Protein AF-W7TIL7-F1 (afdb_monomer_lite)

Organism: NCBI:txid72520

Structure (mmCIF, N/CA/C/O backbone):
data_AF-W7TIL7-F1
#
_entry.id   AF-W7TIL7-F1
#
loop_
_atom_site.group_PDB
_atom_site.id
_atom_site.type_symbol
_atom_site.label_atom_id
_atom_site.label_alt_id
_atom_site.label_comp_id
_atom_site.label_asym_id
_atom_site.label_ent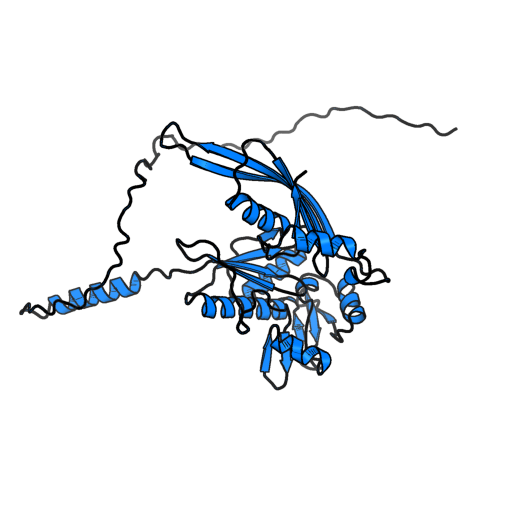ity_id
_atom_site.label_seq_id
_atom_site.pdbx_PDB_ins_code
_atom_site.Cartn_x
_atom_site.Cartn_y
_atom_site.Cartn_z
_atom_site.occupancy
_atom_site.B_iso_or_equiv
_atom_site.auth_seq_id
_atom_site.auth_comp_id
_atom_site.auth_asym_id
_atom_site.auth_atom_id
_atom_site.pdbx_PDB_model_num
ATOM 1 N N . MET A 1 1 ? 31.546 40.088 26.708 1.00 39.81 1 MET A N 1
ATOM 2 C CA . MET A 1 1 ? 30.254 40.789 26.848 1.00 39.81 1 MET A CA 1
ATOM 3 C C . MET A 1 1 ? 29.341 40.308 25.737 1.00 39.81 1 MET A C 1
ATOM 5 O O . MET A 1 1 ? 29.516 40.710 24.599 1.00 39.81 1 MET A O 1
ATOM 9 N N . LEU A 1 2 ? 28.441 39.388 26.061 1.00 29.23 2 LEU A N 1
ATOM 10 C CA . LEU A 1 2 ? 27.337 38.951 25.209 1.00 29.23 2 LEU A CA 1
ATOM 11 C C . LEU A 1 2 ? 26.091 39.029 26.093 1.00 29.23 2 LEU A C 1
ATOM 13 O O . LEU A 1 2 ? 26.150 38.488 27.200 1.00 29.23 2 LEU A O 1
ATOM 17 N N . PRO A 1 3 ? 25.009 39.704 25.685 1.00 33.72 3 PRO A N 1
ATOM 18 C CA . PRO A 1 3 ? 23.777 39.664 26.445 1.00 33.72 3 PRO A CA 1
ATOM 19 C C . PRO A 1 3 ? 22.859 38.555 25.916 1.00 33.72 3 PRO A C 1
ATOM 21 O O . PRO A 1 3 ? 22.671 38.382 24.715 1.00 33.72 3 PRO A O 1
ATOM 24 N N . SER A 1 4 ? 22.247 37.842 26.850 1.00 30.34 4 SER A N 1
ATOM 25 C CA . SER A 1 4 ? 20.940 37.189 26.716 1.00 30.34 4 SER A CA 1
ATOM 26 C C . SER A 1 4 ? 20.007 37.833 27.752 1.00 30.34 4 SER A C 1
ATOM 28 O O . SER A 1 4 ? 20.532 38.398 28.715 1.00 30.34 4 SER A O 1
ATOM 30 N N . PRO A 1 5 ? 18.690 37.578 27.770 1.00 38.59 5 PRO A N 1
ATOM 31 C CA . PRO A 1 5 ? 17.694 37.419 26.704 1.00 38.59 5 PRO A CA 1
ATOM 32 C C . PRO A 1 5 ? 16.525 38.422 26.906 1.00 38.59 5 PRO A C 1
ATOM 34 O O . PRO A 1 5 ? 16.299 38.863 28.030 1.00 38.59 5 PRO A O 1
ATOM 37 N N . GLN A 1 6 ? 15.727 38.744 25.878 1.00 28.38 6 GLN A N 1
ATOM 38 C CA . GLN A 1 6 ? 14.405 39.368 26.083 1.00 28.38 6 GLN A CA 1
ATOM 39 C C . GLN A 1 6 ? 13.370 38.887 25.052 1.00 28.38 6 GLN A C 1
ATOM 41 O O . GLN A 1 6 ? 13.479 39.168 23.865 1.00 28.38 6 GLN A O 1
ATOM 46 N N . GLU A 1 7 ? 12.351 38.196 25.555 1.00 29.11 7 GLU A N 1
ATOM 47 C CA . GLU A 1 7 ? 10.940 38.317 25.155 1.00 29.11 7 GLU A CA 1
ATOM 48 C C . GLU A 1 7 ? 10.182 38.866 26.392 1.00 29.11 7 GLU A C 1
ATOM 50 O O . GLU A 1 7 ? 10.765 38.795 27.484 1.00 29.11 7 GLU A O 1
ATOM 55 N N . PRO A 1 8 ? 8.922 39.363 26.324 1.00 37.72 8 PRO A N 1
ATOM 56 C CA . PRO A 1 8 ? 7.948 39.319 25.218 1.00 37.72 8 PRO A CA 1
ATOM 57 C C . PRO A 1 8 ? 7.240 40.671 24.940 1.00 37.72 8 PRO A C 1
ATOM 59 O O . PRO A 1 8 ? 7.268 41.580 25.766 1.00 37.72 8 PRO A O 1
ATOM 62 N N . LEU A 1 9 ? 6.488 40.784 23.837 1.00 27.62 9 LEU A N 1
ATOM 63 C CA . LEU A 1 9 ? 5.306 41.661 23.813 1.00 27.62 9 LEU A CA 1
ATOM 64 C C . LEU A 1 9 ? 4.257 41.186 22.798 1.00 27.62 9 LEU A C 1
ATOM 66 O O . LEU A 1 9 ? 4.541 40.970 21.623 1.00 27.62 9 LEU A O 1
ATOM 70 N N . ALA A 1 10 ? 3.045 41.005 23.318 1.00 25.89 10 ALA A N 1
ATOM 71 C CA . ALA A 1 10 ? 1.827 40.649 22.614 1.00 25.89 10 ALA A CA 1
ATOM 72 C C . ALA A 1 10 ? 1.149 41.871 21.956 1.00 25.89 10 ALA A C 1
ATOM 74 O O . ALA A 1 10 ? 1.517 43.014 22.212 1.00 25.89 10 ALA A O 1
ATOM 75 N N . ASP A 1 11 ? 0.093 41.559 21.199 1.00 25.56 11 ASP A N 1
ATOM 76 C CA . ASP A 1 11 ? -0.972 42.406 20.640 1.00 25.56 11 ASP A CA 1
ATOM 77 C C . ASP A 1 11 ? -0.807 42.972 19.219 1.00 25.56 11 ASP A C 1
ATOM 79 O O . ASP A 1 11 ? -0.296 44.062 18.980 1.00 25.56 11 ASP A O 1
ATOM 83 N N . SER A 1 12 ? -1.472 42.299 18.272 1.00 26.58 12 SER A N 1
ATOM 84 C CA . SER A 1 12 ? -2.337 42.990 17.309 1.00 26.58 12 SER A CA 1
ATOM 85 C C . SER A 1 12 ? -3.609 42.167 17.041 1.00 26.58 12 SER A C 1
ATOM 87 O O . SER A 1 12 ? -3.575 40.965 16.787 1.00 26.58 12 SER A O 1
ATOM 89 N N . LYS A 1 13 ? -4.759 42.832 17.198 1.00 25.84 13 LYS A N 1
ATOM 90 C CA . LYS A 1 13 ? -6.121 42.295 17.095 1.00 25.84 13 LYS A CA 1
ATOM 91 C C . LYS A 1 13 ? -6.601 42.188 15.641 1.00 25.84 13 LYS A C 1
ATOM 93 O O . LYS A 1 13 ? -6.367 43.089 14.849 1.00 25.84 13 LYS A O 1
ATOM 98 N N . LEU A 1 14 ? -7.389 41.133 15.402 1.00 24.20 14 LEU A N 1
ATOM 99 C CA . LEU A 1 14 ? -8.595 41.014 14.562 1.00 24.20 14 LEU A CA 1
ATOM 100 C C . LEU A 1 14 ? -8.701 41.793 13.233 1.00 24.20 14 LEU A C 1
ATOM 102 O O . LEU A 1 14 ? -8.926 43.000 13.221 1.00 24.20 14 LEU A O 1
ATOM 106 N N . ALA A 1 15 ? -8.880 41.032 12.149 1.00 25.83 15 ALA A N 1
ATOM 107 C CA . ALA A 1 15 ? -9.833 41.368 11.090 1.00 25.83 15 ALA A CA 1
ATOM 108 C C . ALA A 1 15 ? -10.670 40.124 10.737 1.00 25.83 15 ALA A C 1
ATOM 110 O O . ALA A 1 15 ? -10.182 39.144 10.180 1.00 25.83 15 ALA A O 1
ATOM 111 N N . LEU A 1 16 ? -11.940 40.173 11.137 1.00 23.97 16 LEU A N 1
ATOM 112 C CA . LEU A 1 16 ? -12.986 39.177 10.925 1.00 23.97 16 LEU A CA 1
ATOM 113 C C . LEU A 1 16 ? -13.777 39.591 9.672 1.00 23.97 16 LEU A C 1
ATOM 115 O O . LEU A 1 16 ? -14.430 40.633 9.696 1.00 23.97 16 LEU A O 1
ATOM 119 N N . VAL A 1 17 ? -13.755 38.800 8.596 1.00 26.50 17 VAL A N 1
ATOM 120 C CA . VAL A 1 17 ? -14.639 39.017 7.435 1.00 26.50 17 VAL A CA 1
ATOM 121 C C . VAL A 1 17 ? -15.821 38.054 7.527 1.00 26.50 17 VAL A C 1
ATOM 123 O O . VAL A 1 17 ? -15.676 36.839 7.416 1.00 26.50 17 VAL A O 1
ATOM 126 N N . ARG A 1 18 ? -17.002 38.630 7.775 1.00 22.94 18 ARG A N 1
ATOM 127 C CA . ARG A 1 18 ? -18.316 37.979 7.733 1.00 22.94 18 ARG A CA 1
ATOM 128 C C . ARG A 1 18 ? -18.794 37.852 6.285 1.00 22.94 18 ARG A C 1
ATOM 130 O O . ARG A 1 18 ? -18.778 38.838 5.557 1.00 22.94 18 ARG A O 1
ATOM 137 N N . SER A 1 19 ? -19.368 36.704 5.933 1.00 26.95 19 SER A N 1
ATOM 138 C CA . SER A 1 19 ? -20.444 36.627 4.936 1.00 26.95 19 SER A CA 1
ATOM 139 C C . SER A 1 19 ? -21.573 35.736 5.483 1.00 26.95 19 SER A C 1
ATOM 141 O O . SER A 1 19 ? -21.352 34.582 5.836 1.00 26.95 19 SER A O 1
ATOM 143 N N . GLY A 1 20 ? -22.764 36.323 5.663 1.00 23.39 20 GLY A N 1
ATOM 144 C CA . GLY A 1 20 ? -24.052 35.608 5.764 1.00 23.39 20 GLY A CA 1
ATOM 145 C C . GLY A 1 20 ? -24.618 35.424 4.348 1.00 23.39 20 GLY A C 1
ATOM 146 O O . GLY A 1 20 ? -24.141 36.086 3.431 1.00 23.39 20 GLY A O 1
ATOM 147 N N . SER A 1 21 ? -25.593 34.573 4.028 1.00 25.91 21 SER A N 1
ATOM 148 C CA . SER A 1 21 ? -26.746 33.961 4.726 1.00 25.91 21 SER A CA 1
ATOM 149 C C . SER A 1 21 ? -27.305 32.849 3.774 1.00 25.91 21 SER A C 1
ATOM 151 O O . SER A 1 21 ? -26.709 32.685 2.708 1.00 25.91 21 SER A O 1
ATOM 153 N N . PRO A 1 22 ? -28.449 32.145 3.994 1.00 31.16 22 PRO A N 1
ATOM 154 C CA . PRO A 1 22 ? -29.371 32.140 5.130 1.00 31.16 22 PRO A CA 1
ATOM 155 C C . PRO A 1 22 ? -29.694 30.748 5.723 1.00 31.16 22 PRO A C 1
ATOM 157 O O . PRO A 1 22 ? -29.444 29.686 5.160 1.00 31.16 22 PRO A O 1
ATOM 160 N N . LEU A 1 23 ? -30.304 30.826 6.904 1.00 30.27 23 LEU A N 1
ATOM 161 C CA . LEU A 1 23 ? -30.832 29.762 7.751 1.00 30.27 23 LEU A CA 1
ATOM 162 C C . LEU A 1 23 ? -32.098 29.123 7.148 1.00 30.27 23 LEU A C 1
ATOM 164 O O . LEU A 1 23 ? -33.012 29.831 6.730 1.00 30.27 23 LEU A O 1
ATOM 168 N N . ILE A 1 24 ? -32.172 27.790 7.174 1.00 32.75 24 ILE A N 1
ATOM 169 C CA . ILE A 1 24 ? -33.379 26.998 6.878 1.00 32.75 24 ILE A CA 1
ATOM 170 C C . ILE A 1 24 ? -34.161 26.792 8.197 1.00 32.75 24 ILE A C 1
ATOM 172 O O . ILE A 1 24 ? -33.534 26.523 9.225 1.00 32.75 24 ILE A O 1
ATOM 176 N N . PRO A 1 25 ? -35.503 26.928 8.215 1.00 28.55 25 PRO A N 1
ATOM 177 C CA . PRO A 1 25 ? -36.313 26.838 9.433 1.00 28.55 25 PRO A CA 1
ATOM 178 C C . PRO A 1 25 ? -36.398 25.409 10.019 1.00 28.55 25 PRO A C 1
ATOM 180 O O . PRO A 1 25 ? -36.325 24.425 9.282 1.00 28.55 25 PRO A O 1
ATOM 183 N N . PRO A 1 26 ? -36.623 25.268 11.341 1.00 32.09 26 PRO A N 1
ATOM 184 C CA . PRO A 1 26 ? -36.560 23.993 12.066 1.00 32.09 26 PRO A CA 1
ATOM 185 C C . PRO A 1 26 ? -37.831 23.121 11.961 1.00 32.09 26 PRO A C 1
ATOM 187 O O . PRO A 1 26 ? -38.160 22.399 12.899 1.00 32.09 26 PRO A O 1
ATOM 190 N N . SER A 1 27 ? -38.548 23.144 10.834 1.00 30.30 27 SER A N 1
ATOM 191 C CA . SER A 1 27 ? -39.775 22.349 10.624 1.00 30.30 27 SER A CA 1
ATOM 192 C C . SER A 1 27 ? -39.618 21.161 9.663 1.00 30.30 27 SER A C 1
ATOM 194 O O . SER A 1 27 ? -40.613 20.551 9.282 1.00 30.30 27 SER A O 1
ATOM 196 N N . LEU A 1 28 ? -38.385 20.774 9.315 1.00 28.70 28 LEU A N 1
ATOM 197 C CA . LEU A 1 28 ? -38.100 19.602 8.476 1.00 28.70 28 LEU A CA 1
ATOM 198 C C . LEU A 1 28 ? -37.187 18.583 9.184 1.00 28.70 28 LEU A C 1
ATOM 200 O O . LEU A 1 28 ? -36.185 18.124 8.645 1.00 28.70 28 LEU A O 1
ATOM 204 N N . TRP A 1 29 ? -37.529 18.229 10.423 1.00 29.61 29 TRP A N 1
ATOM 205 C CA . TRP A 1 29 ? -36.978 17.042 11.077 1.00 29.61 29 TRP A CA 1
ATOM 206 C C . TRP A 1 29 ? -37.845 15.839 10.703 1.00 29.61 29 TRP A C 1
ATOM 208 O O . TRP A 1 29 ? -38.920 15.641 11.265 1.00 29.61 29 TRP A O 1
ATOM 218 N N . LEU A 1 30 ? -37.390 15.042 9.733 1.00 26.17 30 LEU A N 1
ATOM 219 C CA . LEU A 1 30 ? -37.916 13.694 9.535 1.00 26.17 30 LEU A CA 1
ATOM 220 C C . LEU A 1 30 ? -37.540 12.864 10.768 1.00 26.17 30 LEU A C 1
ATOM 222 O O . LEU A 1 30 ? -36.368 12.610 11.042 1.00 26.17 30 LEU A O 1
ATOM 226 N N . ASP A 1 31 ? -38.572 12.518 11.532 1.00 26.86 31 ASP A N 1
ATOM 227 C CA . ASP A 1 31 ? -38.547 11.739 12.762 1.00 26.86 31 ASP A CA 1
ATOM 228 C C . ASP A 1 31 ? -37.890 10.370 12.528 1.00 26.86 31 ASP A C 1
ATOM 230 O O . ASP A 1 31 ? -38.510 9.423 12.049 1.00 26.86 31 ASP A O 1
ATOM 234 N N . THR A 1 32 ? -36.611 10.245 12.880 1.00 29.36 32 THR A N 1
ATOM 235 C CA . THR A 1 32 ? -35.898 8.964 12.955 1.00 29.36 32 THR A CA 1
ATOM 236 C C . THR A 1 32 ? -36.089 8.315 14.327 1.00 29.36 32 THR A C 1
ATOM 238 O O . THR A 1 32 ? -35.155 7.796 14.935 1.00 29.36 32 THR A O 1
ATOM 241 N N . ARG A 1 33 ? -37.326 8.284 14.838 1.00 26.73 33 ARG A N 1
ATOM 242 C CA . ARG A 1 33 ? -37.707 7.393 15.942 1.00 26.73 33 ARG A CA 1
ATOM 243 C C . ARG A 1 33 ? -38.415 6.160 15.410 1.00 26.73 33 ARG A C 1
ATOM 245 O O . ARG A 1 33 ? -39.636 6.107 15.364 1.00 26.73 33 ARG A O 1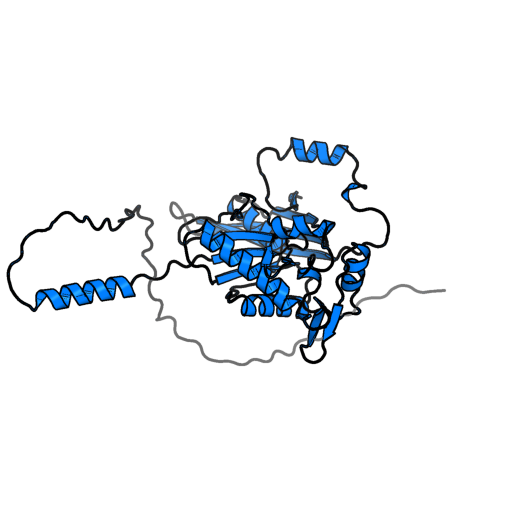
ATOM 252 N N . ARG A 1 34 ? -37.614 5.147 15.066 1.00 27.97 34 ARG A N 1
ATOM 253 C CA . ARG A 1 34 ? -37.877 3.704 15.269 1.00 27.97 34 ARG A CA 1
ATOM 254 C C . ARG A 1 34 ? -36.729 2.891 14.663 1.00 27.97 34 ARG A C 1
ATOM 256 O O . ARG A 1 34 ? -36.881 2.224 13.652 1.00 27.97 34 ARG A O 1
ATOM 263 N N . PHE A 1 35 ? -35.580 2.904 15.327 1.00 27.05 35 PHE A N 1
ATOM 264 C CA . PHE A 1 35 ? -34.695 1.739 15.306 1.00 27.05 35 PHE A CA 1
ATOM 265 C C . PHE A 1 35 ? -34.711 1.143 16.707 1.00 27.05 35 PHE A C 1
ATOM 267 O O . PHE A 1 35 ? -33.805 1.334 17.515 1.00 27.05 35 PHE A O 1
ATOM 274 N N . ASN A 1 36 ? -35.836 0.489 17.003 1.00 25.44 36 ASN A N 1
ATOM 275 C CA . ASN A 1 36 ? -35.902 -0.460 18.093 1.00 25.44 36 ASN A CA 1
ATOM 276 C C . ASN A 1 36 ? -35.061 -1.665 17.668 1.00 25.44 36 ASN A C 1
ATOM 278 O O . ASN A 1 36 ? -35.308 -2.262 16.619 1.00 25.44 36 ASN A O 1
ATOM 282 N N . THR A 1 37 ? -34.046 -1.973 18.463 1.00 35.91 37 THR A N 1
ATOM 283 C CA . THR A 1 37 ? -33.321 -3.235 18.425 1.00 35.91 37 THR A CA 1
ATOM 284 C C . THR A 1 37 ? -34.279 -4.327 18.870 1.00 35.91 37 THR A C 1
ATOM 286 O O . THR A 1 37 ? -34.320 -4.674 20.047 1.00 35.91 37 THR A O 1
ATOM 289 N N . ASP A 1 38 ? -35.071 -4.838 17.936 1.00 26.38 38 ASP A N 1
ATOM 290 C CA . ASP A 1 38 ? -35.744 -6.106 18.139 1.00 26.38 38 ASP A CA 1
ATOM 291 C C . ASP A 1 38 ? -35.014 -7.183 17.346 1.00 26.38 38 ASP A C 1
ATOM 293 O O . ASP A 1 38 ? -34.612 -6.979 16.193 1.00 26.38 38 ASP A O 1
ATOM 297 N N . LYS A 1 39 ? -34.807 -8.316 18.014 1.00 38.03 39 LYS A N 1
ATOM 298 C CA . LYS A 1 39 ? -34.221 -9.535 17.465 1.00 38.03 39 LYS A CA 1
ATOM 299 C C . LYS A 1 39 ? -35.132 -10.016 16.338 1.00 38.03 39 LYS A C 1
ATOM 301 O O . LYS A 1 39 ? -36.017 -10.834 16.550 1.00 38.03 39 LYS A O 1
ATOM 306 N N . SER A 1 40 ? -34.934 -9.492 15.138 1.00 29.06 40 SER A N 1
ATOM 307 C CA . SER A 1 40 ? -35.694 -9.880 13.960 1.00 29.06 40 SER A CA 1
ATOM 308 C C . SER A 1 40 ? -34.819 -10.781 13.110 1.00 29.06 40 SER A C 1
ATOM 310 O O . SER A 1 40 ? -33.927 -10.349 12.389 1.00 29.06 40 SER A O 1
ATOM 312 N N . THR A 1 41 ? -35.054 -12.078 13.297 1.00 29.95 41 THR A N 1
ATOM 313 C CA . THR A 1 41 ? -35.254 -13.035 12.214 1.00 29.95 41 THR A CA 1
ATOM 314 C C . THR A 1 41 ? -34.576 -12.614 10.917 1.00 29.95 41 THR A C 1
ATOM 316 O O . THR A 1 41 ? -35.184 -11.937 10.083 1.00 29.95 41 THR A O 1
ATOM 319 N N . THR A 1 42 ? -33.329 -13.053 10.729 1.00 29.19 42 THR A N 1
ATOM 320 C CA . THR A 1 42 ? -32.732 -13.169 9.402 1.00 29.19 42 THR A CA 1
ATOM 321 C C . THR A 1 42 ? -33.661 -14.070 8.604 1.00 29.19 42 THR A C 1
ATOM 323 O O . THR A 1 42 ? -33.555 -15.296 8.624 1.00 29.19 42 THR A O 1
ATOM 326 N N . SER A 1 43 ? -34.636 -13.457 7.944 1.00 25.97 43 SER A N 1
ATOM 327 C CA . SER A 1 43 ? -35.439 -14.103 6.930 1.00 25.97 43 SER A CA 1
ATOM 328 C C . SER A 1 43 ? -34.501 -14.235 5.746 1.00 25.97 43 SER A C 1
ATOM 330 O O . SER A 1 43 ? -34.509 -13.432 4.820 1.00 25.97 43 SER A O 1
ATOM 332 N N . ILE A 1 44 ? -33.620 -15.236 5.833 1.00 30.38 44 ILE A N 1
ATOM 333 C CA . ILE A 1 44 ? -33.058 -15.876 4.660 1.00 30.38 44 ILE A CA 1
ATOM 334 C C . ILE A 1 44 ? -34.291 -16.169 3.824 1.00 30.38 44 ILE A C 1
ATOM 336 O O . ILE A 1 44 ? -35.138 -16.969 4.229 1.00 30.38 44 ILE A O 1
ATOM 340 N N . ILE A 1 45 ? -34.428 -15.476 2.698 1.00 29.50 45 ILE A N 1
ATOM 341 C CA . ILE A 1 45 ? -35.349 -15.888 1.656 1.00 29.50 45 ILE A CA 1
ATOM 342 C C . ILE A 1 45 ? -34.788 -17.227 1.173 1.00 29.50 45 ILE A C 1
ATOM 344 O O . ILE A 1 45 ? -34.052 -17.315 0.195 1.00 29.50 45 ILE A O 1
ATOM 348 N N . ARG A 1 46 ? -35.087 -18.302 1.912 1.00 27.59 46 ARG A N 1
ATOM 349 C CA . ARG A 1 46 ? -35.167 -19.632 1.344 1.00 27.59 46 ARG A CA 1
ATOM 350 C C . ARG A 1 46 ? -36.320 -19.500 0.373 1.00 27.59 46 ARG A C 1
ATOM 352 O O . ARG A 1 46 ? -37.481 -19.569 0.768 1.00 27.59 46 ARG A O 1
ATOM 359 N N . VAL A 1 47 ? -35.990 -19.263 -0.891 1.00 33.50 47 VAL A N 1
ATOM 360 C CA . VAL A 1 47 ? -36.885 -19.630 -1.977 1.00 33.50 47 VAL A CA 1
ATOM 361 C C . VAL A 1 47 ? -37.037 -21.137 -1.836 1.00 33.50 47 VAL A C 1
ATOM 363 O O . VAL A 1 47 ? -36.191 -21.916 -2.264 1.00 33.50 47 VAL A O 1
ATOM 366 N N . ASN A 1 48 ? -38.056 -21.549 -1.090 1.00 26.95 48 ASN A N 1
ATOM 367 C CA . ASN A 1 48 ? -38.424 -22.939 -0.993 1.00 26.95 48 ASN A CA 1
ATOM 368 C C . ASN A 1 48 ? -38.919 -23.304 -2.398 1.00 26.95 48 ASN A C 1
ATOM 370 O O . ASN A 1 48 ? -40.017 -22.905 -2.784 1.00 26.95 48 ASN A O 1
ATOM 374 N N . MET A 1 49 ? -38.097 -24.002 -3.191 1.00 33.69 49 MET A N 1
ATOM 375 C CA . MET A 1 49 ? -38.486 -24.622 -4.472 1.00 33.69 49 MET A CA 1
ATOM 376 C C . MET A 1 49 ? -39.438 -25.806 -4.221 1.00 33.69 49 MET A C 1
ATOM 378 O O . MET A 1 49 ? -39.252 -26.909 -4.721 1.00 33.69 49 MET A O 1
ATOM 382 N N . GLY A 1 50 ? -40.455 -25.587 -3.395 1.00 33.75 50 GLY A N 1
ATOM 383 C CA . GLY A 1 50 ? -41.354 -26.597 -2.868 1.00 33.75 50 GLY A CA 1
ATOM 384 C C . GLY A 1 50 ? -42.777 -26.069 -2.844 1.00 33.75 50 GLY A C 1
ATOM 385 O O . GLY A 1 50 ? -43.355 -25.930 -1.777 1.00 33.75 50 GLY A O 1
ATOM 386 N N . ALA A 1 51 ? -43.305 -25.728 -4.019 1.00 32.72 51 ALA A N 1
ATOM 387 C CA . ALA A 1 51 ? -44.735 -25.740 -4.329 1.00 32.72 51 ALA A CA 1
ATOM 388 C C . ALA A 1 51 ? -44.914 -25.498 -5.835 1.00 32.72 51 ALA A C 1
ATOM 390 O O . ALA A 1 51 ? -45.326 -24.430 -6.282 1.00 32.72 51 ALA A O 1
ATOM 391 N N . ALA A 1 52 ? -44.603 -26.516 -6.637 1.00 40.81 52 ALA A N 1
ATOM 392 C CA . ALA A 1 52 ? -45.240 -26.665 -7.936 1.00 40.81 52 ALA A CA 1
ATOM 393 C C . ALA A 1 52 ? -46.728 -26.965 -7.681 1.00 40.81 52 ALA A C 1
ATOM 395 O O . ALA A 1 52 ? -47.129 -28.119 -7.581 1.00 40.81 52 ALA A O 1
ATOM 396 N N . ALA A 1 53 ? -47.538 -25.925 -7.497 1.00 34.69 53 ALA A N 1
ATOM 397 C CA . ALA A 1 53 ? -48.984 -26.044 -7.365 1.00 34.69 53 ALA A CA 1
ATOM 398 C C . ALA A 1 53 ? -49.650 -25.226 -8.473 1.00 34.69 53 ALA A C 1
ATOM 400 O O . ALA A 1 53 ? -49.889 -24.030 -8.346 1.00 34.69 53 ALA A O 1
ATOM 401 N N . MET A 1 54 ? -49.862 -25.916 -9.597 1.00 45.69 54 MET A N 1
ATOM 402 C CA . MET A 1 54 ? -51.042 -25.836 -10.461 1.00 45.69 54 MET A CA 1
ATOM 403 C C . MET A 1 54 ? -51.922 -24.586 -10.271 1.00 45.69 54 MET A C 1
ATOM 405 O O . MET A 1 54 ? -52.851 -24.593 -9.469 1.00 45.69 54 MET A O 1
ATOM 409 N N . ILE A 1 55 ? -51.708 -23.555 -11.091 1.00 41.19 55 ILE A N 1
ATOM 410 C CA . ILE A 1 55 ? -52.767 -22.597 -11.430 1.00 41.19 55 ILE A CA 1
ATOM 411 C C . ILE A 1 55 ? -52.856 -22.549 -12.951 1.00 41.19 55 ILE A C 1
ATOM 413 O O . ILE A 1 55 ? -52.036 -21.941 -13.639 1.00 41.19 55 ILE A O 1
ATOM 417 N N . GLY A 1 56 ? -53.854 -23.259 -13.473 1.00 41.59 56 GLY A N 1
ATOM 418 C CA . GLY A 1 56 ? -54.277 -23.136 -14.856 1.00 41.59 56 GLY A CA 1
ATOM 419 C C . GLY A 1 56 ? -54.802 -21.728 -15.138 1.00 41.59 56 GLY A C 1
ATOM 420 O O . GLY A 1 56 ? -55.469 -21.121 -14.304 1.00 41.59 56 GLY A O 1
ATOM 421 N N . GLY A 1 57 ? -54.518 -21.231 -16.342 1.00 40.72 57 GLY A N 1
ATOM 422 C CA . GLY A 1 57 ? -55.213 -20.083 -16.921 1.00 40.72 57 GLY A CA 1
ATOM 423 C C . GLY A 1 57 ? -54.325 -18.894 -17.290 1.00 40.72 57 GLY A C 1
ATOM 424 O O . GLY A 1 57 ? -54.009 -18.046 -16.464 1.00 40.72 57 GLY A O 1
ATOM 425 N N . GLY A 1 58 ? -54.042 -18.770 -18.590 1.00 43.56 58 GLY A N 1
ATOM 426 C CA . GLY A 1 58 ? -53.868 -17.477 -19.257 1.00 43.56 58 GLY A CA 1
ATOM 427 C C . GLY A 1 58 ? -52.435 -16.953 -19.406 1.00 43.56 58 GLY A C 1
ATOM 428 O O . GLY A 1 58 ? -51.742 -16.658 -18.437 1.00 43.56 58 GLY A O 1
ATOM 429 N N . ARG A 1 59 ? -52.050 -16.669 -20.662 1.00 55.97 59 ARG A N 1
ATOM 430 C CA . ARG A 1 59 ? -50.825 -15.959 -21.109 1.00 55.97 59 ARG A CA 1
ATOM 431 C C . ARG A 1 59 ? -50.495 -14.647 -20.357 1.00 55.97 59 ARG A C 1
ATOM 433 O O . ARG A 1 59 ? -49.415 -14.098 -20.553 1.00 55.97 59 ARG A O 1
ATOM 440 N N . ARG A 1 60 ? -51.398 -14.128 -19.514 1.00 53.41 60 ARG A N 1
ATOM 441 C CA . ARG A 1 60 ? -51.205 -12.919 -18.693 1.00 53.41 60 ARG A CA 1
ATOM 442 C C . ARG A 1 60 ? -50.306 -13.158 -17.470 1.00 53.41 60 ARG A C 1
ATOM 444 O O . ARG A 1 60 ? -49.556 -12.257 -17.115 1.00 53.41 60 ARG A O 1
ATOM 451 N N . ASN A 1 61 ? -50.292 -14.366 -16.902 1.00 56.44 61 ASN A N 1
ATOM 452 C CA . ASN A 1 61 ? -49.508 -14.664 -15.695 1.00 56.44 61 ASN A CA 1
ATOM 453 C C . ASN A 1 61 ? -48.008 -14.837 -15.972 1.00 56.44 61 ASN A C 1
ATOM 455 O O . ASN A 1 61 ? -47.193 -14.499 -15.117 1.00 56.44 61 ASN A O 1
ATOM 459 N N . LEU A 1 62 ? -47.643 -15.269 -17.186 1.00 59.12 62 LEU A N 1
ATOM 460 C CA . LEU A 1 62 ? -46.248 -15.464 -17.597 1.00 59.12 62 LEU A CA 1
ATOM 461 C C . LEU A 1 62 ? -45.481 -14.138 -17.704 1.00 59.12 62 LEU A C 1
ATOM 463 O O . LEU A 1 62 ? -44.308 -14.072 -17.363 1.00 59.12 62 LEU A O 1
ATOM 467 N N . ARG A 1 63 ? -46.150 -13.059 -18.134 1.00 63.12 63 ARG A N 1
ATOM 468 C CA . ARG A 1 63 ? -45.528 -11.729 -18.224 1.00 63.12 63 ARG A CA 1
ATOM 469 C C . ARG A 1 63 ? -45.205 -11.160 -16.850 1.00 63.12 63 ARG A C 1
ATOM 471 O O . ARG A 1 63 ? -44.129 -10.609 -16.697 1.00 63.12 63 ARG A O 1
ATOM 478 N N . VAL A 1 64 ? -46.103 -11.338 -15.877 1.00 72.44 64 VAL A N 1
ATOM 479 C CA . VAL A 1 64 ? -45.936 -10.848 -14.498 1.00 72.44 64 VAL A CA 1
ATOM 480 C C . VAL A 1 64 ? -44.861 -11.636 -13.751 1.00 72.44 64 VAL A C 1
ATOM 482 O O . VAL A 1 64 ? -44.045 -11.047 -13.052 1.00 72.44 64 VAL A O 1
ATOM 485 N N . THR A 1 65 ? -44.810 -12.960 -13.930 1.00 72.69 65 THR A N 1
ATOM 486 C CA . THR A 1 65 ? -43.719 -13.768 -13.360 1.00 72.69 65 THR A CA 1
ATOM 487 C C . THR A 1 65 ? -42.383 -13.415 -13.998 1.00 72.69 65 THR A C 1
ATOM 489 O O . THR A 1 65 ? -41.413 -13.244 -13.272 1.00 72.69 65 THR A O 1
ATOM 492 N N . PHE A 1 66 ? -42.328 -13.227 -15.320 1.00 78.19 66 PHE A N 1
ATOM 493 C CA . PHE A 1 66 ? -41.095 -12.837 -16.006 1.00 78.19 66 PHE A CA 1
ATOM 494 C C . PHE A 1 66 ? -40.615 -11.438 -15.594 1.00 78.19 66 PHE A C 1
ATOM 496 O O . PHE A 1 66 ? -39.427 -11.266 -15.342 1.00 78.19 66 PHE A O 1
ATOM 503 N N . THR A 1 67 ? -41.509 -10.449 -15.445 1.00 76.94 67 THR A N 1
ATOM 504 C CA . THR A 1 67 ? -41.125 -9.121 -14.936 1.00 76.94 67 THR A CA 1
ATOM 505 C C . THR A 1 67 ? -40.714 -9.142 -13.472 1.00 76.94 67 THR A C 1
ATOM 507 O O . THR A 1 67 ? -39.776 -8.434 -13.133 1.00 76.94 67 THR A O 1
ATOM 510 N N . LEU A 1 68 ? -41.341 -9.948 -12.608 1.00 75.88 68 LEU A N 1
ATOM 511 C CA . LEU A 1 68 ? -40.908 -10.097 -11.212 1.00 75.88 68 LEU A CA 1
ATOM 512 C C . LEU A 1 68 ? -39.540 -10.784 -11.103 1.00 75.88 68 LEU A C 1
ATOM 514 O O . LEU A 1 68 ? -38.718 -10.370 -10.290 1.00 75.88 68 LEU A O 1
ATOM 518 N N . LEU A 1 69 ? -39.260 -11.776 -11.954 1.00 75.88 69 LEU A N 1
ATOM 519 C CA . LEU A 1 69 ? -37.953 -12.435 -12.029 1.00 75.88 69 LEU A CA 1
ATOM 520 C C . LEU A 1 69 ? -36.880 -11.465 -12.548 1.00 75.88 69 LEU A C 1
ATOM 522 O O . LEU A 1 69 ? -35.810 -11.358 -11.952 1.00 75.88 69 LEU A O 1
ATOM 526 N N . LEU A 1 70 ? -37.200 -10.674 -13.577 1.00 72.88 70 LEU A N 1
ATOM 527 C CA . LEU A 1 70 ? -36.327 -9.622 -14.104 1.00 72.88 70 LEU A CA 1
ATOM 528 C C . LEU A 1 70 ? -36.066 -8.517 -13.063 1.00 72.88 70 LEU A C 1
ATOM 530 O O . LEU A 1 70 ? -34.922 -8.106 -12.886 1.00 72.88 70 LEU A O 1
ATOM 534 N N . LEU A 1 71 ? -37.097 -8.076 -12.327 1.00 68.69 71 LEU A N 1
ATOM 535 C CA . LEU A 1 71 ? -36.951 -7.118 -11.225 1.00 68.69 71 LEU A CA 1
ATOM 536 C C . LEU A 1 71 ? -36.117 -7.696 -10.080 1.00 68.69 71 LEU A C 1
ATOM 538 O O . LEU A 1 71 ? -35.323 -6.966 -9.505 1.00 68.69 71 LEU A O 1
ATOM 542 N N . SER A 1 72 ? -36.263 -8.984 -9.756 1.00 64.19 72 SER A N 1
ATOM 543 C CA . SER A 1 72 ? -35.455 -9.632 -8.714 1.00 64.19 72 SER A CA 1
ATOM 544 C C . SER A 1 72 ? -33.976 -9.737 -9.105 1.00 64.19 72 SER A C 1
ATOM 546 O O . SER A 1 72 ? -33.107 -9.581 -8.253 1.00 64.19 72 SER A O 1
ATOM 548 N N . PHE A 1 73 ? -33.687 -9.908 -10.399 1.00 62.53 73 PHE A N 1
ATOM 549 C CA . PHE A 1 73 ? -32.326 -9.916 -10.937 1.00 62.53 73 PHE A CA 1
ATOM 550 C C . PHE A 1 73 ? -31.716 -8.502 -10.968 1.00 62.53 73 PHE A C 1
ATOM 552 O O . PHE A 1 73 ? -30.545 -8.327 -10.646 1.00 62.53 73 PHE A O 1
ATOM 559 N N . LEU A 1 74 ? -32.526 -7.480 -11.272 1.00 58.56 74 LEU A N 1
ATOM 560 C CA . LEU A 1 74 ? -32.146 -6.059 -11.215 1.00 58.56 74 LEU A CA 1
ATOM 561 C C . LEU A 1 74 ? -32.017 -5.518 -9.778 1.00 58.56 74 LEU A C 1
ATOM 563 O O . LEU A 1 74 ? -31.248 -4.592 -9.540 1.00 58.56 74 LEU A O 1
ATOM 567 N N . ALA A 1 75 ? -32.754 -6.089 -8.822 1.00 52.47 75 ALA A N 1
ATOM 568 C CA . ALA A 1 75 ? -32.736 -5.711 -7.407 1.00 52.47 75 ALA A CA 1
ATOM 569 C C . ALA A 1 75 ? -31.660 -6.440 -6.591 1.00 52.47 75 ALA A C 1
ATOM 571 O O . ALA A 1 75 ? -31.556 -6.215 -5.383 1.00 52.47 75 ALA A O 1
ATOM 572 N N . SER A 1 76 ? -30.845 -7.290 -7.224 1.00 54.94 76 SER A N 1
ATOM 573 C CA . SER A 1 76 ? -29.655 -7.852 -6.596 1.00 54.94 76 SER A CA 1
ATOM 574 C C . SER A 1 76 ? -28.612 -6.742 -6.453 1.00 54.94 76 SER A C 1
ATOM 576 O O . SER A 1 76 ? -27.669 -6.645 -7.235 1.00 54.94 76 SER A O 1
ATOM 578 N N . GLY A 1 77 ? -28.814 -5.857 -5.472 1.00 54.72 77 GLY A N 1
ATOM 579 C CA . GLY A 1 77 ? -27.823 -4.871 -5.073 1.00 54.72 77 GLY A CA 1
ATOM 580 C C . GLY A 1 77 ? -26.519 -5.611 -4.815 1.00 54.72 77 GLY A C 1
ATOM 581 O O . GLY A 1 77 ? -26.466 -6.495 -3.960 1.00 54.72 77 GLY A O 1
ATOM 582 N N . ALA A 1 78 ? -25.494 -5.321 -5.615 1.00 58.38 78 ALA A N 1
ATOM 583 C CA . ALA A 1 78 ? -24.202 -5.958 -5.461 1.00 58.38 78 ALA A CA 1
ATOM 584 C C . ALA A 1 78 ? -23.695 -5.651 -4.046 1.00 58.38 78 ALA A C 1
ATOM 586 O O . ALA A 1 78 ? -23.378 -4.505 -3.729 1.00 58.38 78 ALA A O 1
ATOM 587 N N . LEU A 1 79 ? -23.660 -6.668 -3.181 1.00 65.81 79 LEU A N 1
ATOM 588 C CA . LEU A 1 79 ? -22.992 -6.597 -1.886 1.00 65.81 79 LEU A CA 1
ATOM 589 C C . LEU A 1 79 ? -21.492 -6.481 -2.168 1.00 65.81 79 LEU A C 1
ATOM 591 O O . LEU A 1 79 ? -20.786 -7.483 -2.265 1.00 65.81 79 LEU A O 1
ATOM 595 N N . ALA A 1 80 ? -21.030 -5.253 -2.385 1.00 77.25 80 ALA A N 1
ATOM 596 C CA . ALA A 1 80 ? -19.628 -4.956 -2.600 1.00 77.25 80 ALA A CA 1
ATOM 597 C C . ALA A 1 80 ? -18.915 -4.906 -1.247 1.00 77.25 80 ALA A C 1
ATOM 599 O O . ALA A 1 80 ? -19.379 -4.264 -0.302 1.00 77.25 80 ALA A O 1
ATOM 600 N N . GLY A 1 81 ? -17.795 -5.617 -1.152 1.00 88.88 81 GLY A N 1
ATOM 601 C CA . GLY A 1 81 ? -16.903 -5.502 -0.006 1.00 88.88 81 GLY A CA 1
ATOM 602 C C . GLY A 1 81 ? -16.064 -4.233 -0.104 1.00 88.88 81 GLY A C 1
ATOM 603 O O . GLY A 1 81 ? -15.724 -3.795 -1.206 1.00 88.88 81 GLY A O 1
ATOM 604 N N . VAL A 1 82 ? -15.693 -3.687 1.052 1.00 94.25 82 VAL A N 1
ATOM 605 C CA . VAL A 1 82 ? -14.653 -2.655 1.151 1.00 94.25 82 VAL A CA 1
ATOM 606 C C . VAL A 1 82 ? -13.364 -3.329 1.593 1.00 94.25 82 VAL A C 1
ATOM 608 O O . VAL A 1 82 ? -13.389 -4.156 2.511 1.00 94.25 82 VAL A O 1
ATOM 611 N N . ILE A 1 83 ? -12.247 -2.985 0.955 1.00 95.81 83 ILE A N 1
ATOM 612 C CA . ILE A 1 83 ? -10.935 -3.528 1.322 1.00 95.81 83 ILE A CA 1
ATOM 613 C C . ILE A 1 83 ? -10.058 -2.480 2.002 1.00 95.81 83 ILE A C 1
ATOM 615 O O . ILE A 1 83 ? -10.037 -1.317 1.604 1.00 95.81 83 ILE A O 1
ATOM 619 N N . GLY A 1 84 ? -9.328 -2.886 3.035 1.00 96.56 84 GLY A N 1
ATOM 620 C CA . GLY A 1 84 ? -8.251 -2.090 3.618 1.00 96.56 84 GLY A CA 1
ATOM 621 C C . GLY A 1 84 ? -6.912 -2.613 3.120 1.00 96.56 84 GLY A C 1
ATOM 622 O O . GLY A 1 84 ? -6.665 -3.812 3.227 1.00 96.56 84 GLY A O 1
ATOM 623 N N . VAL A 1 85 ? -6.049 -1.752 2.583 1.00 97.06 85 VAL A N 1
ATOM 624 C CA . VAL A 1 85 ? -4.724 -2.162 2.088 1.00 97.06 85 VAL A CA 1
ATOM 625 C C . VAL A 1 85 ? -3.629 -1.445 2.869 1.00 97.06 85 VAL A C 1
ATOM 627 O O . VAL A 1 85 ? -3.484 -0.227 2.783 1.00 97.06 85 VAL A O 1
ATOM 630 N N . ASP A 1 86 ? -2.852 -2.223 3.618 1.00 95.50 86 ASP A N 1
ATOM 631 C CA . ASP A 1 86 ? -1.592 -1.815 4.241 1.00 95.50 86 ASP A CA 1
ATOM 632 C C . ASP A 1 86 ? -0.460 -2.117 3.259 1.00 95.50 86 ASP A C 1
ATOM 634 O O . ASP A 1 86 ? -0.033 -3.268 3.146 1.00 95.50 86 ASP A O 1
ATOM 638 N N . LEU A 1 87 ? -0.044 -1.107 2.488 1.00 93.56 87 LEU A N 1
ATOM 639 C CA . LEU A 1 87 ? 0.968 -1.234 1.440 1.00 93.56 87 LEU A CA 1
ATOM 640 C C . LEU A 1 87 ? 2.364 -0.918 1.996 1.00 93.56 87 LEU A C 1
ATOM 642 O O . LEU A 1 87 ? 2.936 0.146 1.756 1.00 93.56 87 LEU A O 1
ATOM 646 N N . GLY A 1 88 ? 2.922 -1.863 2.750 1.00 90.56 88 GLY A N 1
ATOM 647 C CA . GLY A 1 88 ? 4.285 -1.757 3.258 1.00 90.56 88 GLY A CA 1
ATOM 648 C C . GLY A 1 88 ? 5.342 -1.895 2.157 1.00 90.56 88 GLY A C 1
ATOM 649 O O . GLY A 1 88 ? 5.102 -2.452 1.085 1.00 90.56 88 GLY A O 1
ATOM 650 N N . SER A 1 89 ? 6.557 -1.424 2.444 1.00 87.69 89 SER A N 1
ATOM 651 C CA . SER A 1 89 ? 7.686 -1.459 1.501 1.00 87.69 89 SER A CA 1
ATOM 652 C C . SER A 1 89 ? 8.177 -2.869 1.158 1.00 87.69 89 SER A C 1
ATOM 654 O O . SER A 1 89 ? 8.657 -3.081 0.047 1.00 87.69 89 SER A O 1
ATOM 656 N N . GLU A 1 90 ? 8.050 -3.821 2.084 1.00 89.19 90 GLU A N 1
ATOM 657 C CA . GLU A 1 90 ? 8.413 -5.233 1.871 1.00 89.19 90 GLU A CA 1
ATOM 658 C C . GLU A 1 90 ? 7.207 -6.164 1.812 1.00 89.19 90 GLU A C 1
ATOM 660 O O . GLU A 1 90 ? 7.236 -7.151 1.084 1.00 89.19 90 GLU A O 1
ATOM 665 N N . PHE A 1 91 ? 6.150 -5.865 2.567 1.00 93.56 91 PHE A N 1
ATOM 666 C CA . PHE A 1 91 ? 4.954 -6.695 2.635 1.00 93.56 91 PHE A CA 1
ATOM 667 C C . PHE A 1 91 ? 3.703 -5.838 2.580 1.00 93.56 91 PHE A C 1
ATOM 669 O O . PHE A 1 91 ? 3.611 -4.834 3.287 1.00 93.56 91 PHE A O 1
ATOM 676 N N . MET A 1 92 ? 2.714 -6.313 1.836 1.00 95.31 92 MET A N 1
ATOM 677 C CA . MET A 1 92 ? 1.351 -5.832 1.886 1.00 95.31 92 MET A CA 1
ATOM 678 C C . MET A 1 92 ? 0.467 -6.745 2.737 1.00 95.31 92 MET A C 1
ATOM 680 O O . MET A 1 92 ? 0.671 -7.966 2.818 1.00 95.31 92 MET A O 1
ATOM 684 N N . LYS A 1 93 ? -0.548 -6.147 3.358 1.00 95.88 93 LYS A N 1
ATOM 685 C CA . LYS A 1 93 ? -1.647 -6.863 4.015 1.00 95.88 93 LYS A CA 1
ATOM 686 C C . LYS A 1 93 ? -2.961 -6.299 3.532 1.00 95.88 93 LYS A C 1
ATOM 688 O O . LYS A 1 93 ? -3.086 -5.094 3.325 1.00 95.88 93 LYS A O 1
ATOM 693 N N . VAL A 1 94 ? -3.940 -7.179 3.390 1.00 96.88 94 VAL A N 1
ATOM 694 C CA . VAL A 1 94 ? -5.262 -6.800 2.914 1.00 96.88 94 VAL A CA 1
ATOM 695 C C . VAL A 1 94 ? -6.298 -7.268 3.917 1.00 96.88 94 VAL A C 1
ATOM 697 O O . VAL A 1 94 ? -6.235 -8.393 4.416 1.00 96.88 94 VAL A O 1
ATOM 700 N N . SER A 1 95 ? -7.237 -6.392 4.237 1.00 95.50 95 SER A N 1
ATOM 701 C CA . SER A 1 95 ? -8.417 -6.715 5.020 1.00 95.50 95 SER A CA 1
ATOM 702 C C . SER A 1 95 ? -9.670 -6.591 4.166 1.00 95.50 95 SER A C 1
ATOM 704 O O . SER A 1 95 ? -9.720 -5.801 3.225 1.00 95.50 95 SER A O 1
ATOM 706 N N . LEU A 1 96 ? -10.685 -7.381 4.495 1.00 95.19 96 LEU A N 1
ATOM 707 C CA . LEU A 1 96 ? -11.983 -7.371 3.840 1.00 95.19 96 LEU A CA 1
ATOM 708 C C . LEU A 1 96 ? -13.068 -7.089 4.874 1.00 95.19 96 LEU A C 1
ATOM 710 O O . LEU A 1 96 ? -13.194 -7.803 5.868 1.00 95.19 96 LEU A O 1
ATOM 714 N N . VAL A 1 97 ? -13.884 -6.074 4.606 1.00 92.19 97 VAL A N 1
ATOM 715 C CA . VAL A 1 97 ? -15.108 -5.789 5.354 1.00 92.19 97 VAL A CA 1
ATOM 716 C C . VAL A 1 97 ? -16.291 -6.118 4.455 1.00 92.19 97 VAL A C 1
ATOM 718 O O . VAL A 1 97 ? -16.561 -5.427 3.469 1.00 92.19 97 VAL A O 1
ATOM 721 N N . LYS A 1 98 ? -16.991 -7.205 4.786 1.00 90.31 98 LYS A N 1
ATOM 722 C CA . LYS A 1 98 ? -18.243 -7.577 4.121 1.00 90.31 98 LYS A CA 1
ATOM 723 C C . LYS A 1 98 ? -19.415 -6.873 4.813 1.00 90.31 98 LYS A C 1
ATOM 725 O O . LYS A 1 98 ? -19.377 -6.705 6.035 1.00 90.31 98 LYS A O 1
ATOM 730 N N . PRO A 1 99 ? -20.483 -6.508 4.086 1.00 85.25 99 PRO A N 1
ATOM 731 C CA . PRO A 1 99 ? -21.678 -5.948 4.708 1.00 85.25 99 PRO A CA 1
ATOM 732 C C . PRO A 1 99 ? -22.188 -6.832 5.857 1.00 85.25 99 PRO A C 1
ATOM 734 O O . PRO A 1 99 ? -22.356 -8.040 5.697 1.00 85.25 99 PRO A O 1
ATOM 737 N N . GLY A 1 100 ? -22.389 -6.236 7.034 1.00 82.81 100 GLY A N 1
ATOM 738 C CA . GLY A 1 100 ? -22.874 -6.938 8.230 1.00 82.81 100 GLY A CA 1
ATOM 739 C C . GLY A 1 100 ? -21.865 -7.873 8.909 1.00 82.81 100 GLY A C 1
ATOM 740 O O . GLY A 1 100 ? -22.239 -8.561 9.855 1.00 82.81 100 GLY A O 1
ATOM 741 N N . THR A 1 101 ? -20.606 -7.907 8.463 1.00 83.88 101 THR A N 1
ATOM 742 C CA . THR A 1 101 ? -19.556 -8.756 9.046 1.00 83.88 101 THR A CA 1
ATOM 743 C C . THR A 1 101 ? -18.414 -7.897 9.578 1.00 83.88 101 THR A C 1
ATOM 745 O O . THR A 1 101 ? -18.157 -6.807 9.068 1.00 83.88 101 THR A O 1
ATOM 748 N N . MET A 1 102 ? -17.722 -8.379 10.611 1.00 84.75 102 MET A N 1
ATOM 749 C CA . MET A 1 102 ? -16.503 -7.728 11.087 1.00 84.75 102 MET A CA 1
ATOM 750 C C . MET A 1 102 ? -15.386 -7.824 10.042 1.00 84.75 102 MET A C 1
ATOM 752 O O . MET A 1 102 ? -15.426 -8.663 9.141 1.00 84.75 102 MET A O 1
ATOM 756 N N . MET A 1 103 ? -14.397 -6.942 10.174 1.00 88.75 103 MET A N 1
ATOM 757 C CA . MET A 1 103 ? -13.200 -6.958 9.342 1.00 88.75 103 MET A CA 1
ATOM 758 C C . MET A 1 103 ? -12.445 -8.279 9.517 1.00 88.75 103 MET A C 1
ATOM 760 O O . MET A 1 103 ? -12.192 -8.701 10.643 1.00 88.75 103 MET A O 1
ATOM 764 N N . ASP A 1 104 ? -12.033 -8.879 8.406 1.00 91.19 104 ASP A N 1
ATOM 765 C CA . ASP A 1 104 ? -11.190 -10.073 8.388 1.00 91.19 104 ASP A CA 1
ATOM 766 C C . ASP A 1 104 ? -9.902 -9.818 7.594 1.00 91.19 104 ASP A C 1
ATOM 768 O O . ASP A 1 104 ? -9.886 -8.993 6.678 1.00 91.19 104 ASP A O 1
ATOM 772 N N . ILE A 1 105 ? -8.813 -10.505 7.944 1.00 94.25 105 ILE A N 1
ATOM 773 C CA . ILE A 1 105 ? -7.525 -10.387 7.249 1.00 94.25 105 ILE A CA 1
ATOM 774 C C . ILE A 1 105 ? -7.443 -11.452 6.161 1.00 94.25 105 ILE A C 1
ATOM 776 O O . ILE A 1 105 ? -7.400 -12.649 6.450 1.00 94.25 105 ILE A O 1
ATOM 780 N N . VAL A 1 106 ? -7.351 -10.993 4.916 1.00 95.62 106 VAL A N 1
ATOM 781 C CA . VAL A 1 106 ? -7.286 -11.824 3.715 1.00 95.62 106 VAL A CA 1
ATOM 782 C C . VAL A 1 106 ? -5.995 -12.639 3.709 1.00 95.62 106 VAL A C 1
ATOM 784 O O . VAL A 1 106 ? -4.903 -12.118 3.954 1.00 95.62 106 VAL A O 1
ATOM 787 N N . THR A 1 107 ? -6.110 -13.928 3.397 1.00 96.50 107 THR A N 1
ATOM 788 C CA . THR A 1 107 ? -4.952 -14.775 3.098 1.00 96.50 107 THR A CA 1
ATOM 789 C C . THR A 1 107 ? -4.683 -14.814 1.601 1.00 96.50 107 THR A C 1
ATOM 791 O O . THR A 1 107 ? -5.614 -14.895 0.803 1.00 96.50 107 THR A O 1
ATOM 794 N N . ASN A 1 108 ? -3.410 -14.822 1.220 1.00 94.62 108 ASN A N 1
ATOM 795 C CA . ASN A 1 108 ? -2.996 -15.036 -0.161 1.00 94.62 108 ASN A CA 1
ATOM 796 C C . ASN A 1 108 ? -3.113 -16.510 -0.585 1.00 94.62 108 ASN A C 1
ATOM 798 O O . ASN A 1 108 ? -3.479 -17.377 0.211 1.00 94.62 108 ASN A O 1
ATOM 802 N N . ILE A 1 109 ? -2.755 -16.799 -1.839 1.00 93.19 109 ILE A N 1
ATOM 803 C CA . ILE A 1 109 ? -2.806 -18.148 -2.426 1.00 93.19 109 ILE A CA 1
ATOM 804 C C . ILE A 1 109 ? -1.930 -19.176 -1.687 1.00 93.19 109 ILE A C 1
ATOM 806 O O . ILE A 1 109 ? -2.203 -20.371 -1.738 1.00 93.19 109 ILE A O 1
ATOM 810 N N . HIS A 1 110 ? -0.925 -18.721 -0.933 1.00 93.38 110 HIS A N 1
ATOM 811 C CA . HIS A 1 110 ? -0.072 -19.563 -0.089 1.00 93.38 110 HIS A CA 1
ATOM 812 C C . HIS A 1 110 ? -0.575 -19.646 1.361 1.00 93.38 110 HIS A C 1
ATOM 814 O O . HIS A 1 110 ? 0.178 -20.031 2.256 1.00 93.38 110 HIS A O 1
ATOM 820 N N . SER A 1 111 ? -1.829 -19.258 1.620 1.00 94.88 111 SER A N 1
ATOM 821 C CA . SER A 1 111 ? -2.455 -19.254 2.950 1.00 94.88 111 SER A CA 1
ATOM 822 C C . SER A 1 111 ? -1.746 -18.366 3.986 1.00 94.88 111 SER A C 1
ATOM 824 O O . SER A 1 111 ? -1.882 -18.568 5.195 1.00 94.88 111 SER A O 1
ATOM 826 N N . LYS A 1 112 ? -0.992 -17.351 3.542 1.00 94.62 112 LYS A N 1
ATOM 827 C CA . LYS A 1 112 ? -0.337 -16.368 4.419 1.00 94.62 112 LYS A CA 1
ATOM 828 C C . LYS A 1 112 ? -1.152 -15.079 4.484 1.00 94.62 112 LYS A C 1
ATOM 830 O O . LYS A 1 112 ? -1.705 -14.636 3.487 1.00 94.62 112 LYS A O 1
ATOM 835 N N . ARG A 1 113 ? -1.162 -14.424 5.650 1.00 94.19 113 ARG A N 1
ATOM 836 C CA . ARG A 1 113 ? -1.784 -13.095 5.875 1.00 94.19 113 ARG A CA 1
ATOM 837 C C . ARG A 1 113 ? -0.886 -11.906 5.500 1.00 94.19 113 ARG A C 1
ATOM 839 O O . ARG A 1 113 ? -1.223 -10.757 5.765 1.00 94.19 113 ARG A O 1
ATOM 846 N N . LYS A 1 114 ? 0.302 -12.193 4.973 1.00 94.06 114 LYS A N 1
ATOM 847 C CA . LYS A 1 114 ? 1.289 -11.222 4.499 1.00 94.06 114 LYS A CA 1
ATOM 848 C C . LYS A 1 114 ? 1.734 -11.670 3.116 1.00 94.06 114 LYS A C 1
ATOM 850 O O . LYS A 1 114 ? 2.064 -12.846 2.953 1.00 94.06 114 LYS A O 1
ATOM 855 N N . THR A 1 115 ? 1.737 -10.740 2.173 1.00 95.31 115 THR A N 1
ATOM 856 C CA . THR A 1 115 ? 2.206 -10.955 0.802 1.00 95.31 115 THR A CA 1
ATOM 857 C C . THR A 1 115 ? 3.342 -9.993 0.541 1.00 95.31 115 THR A C 1
ATOM 859 O O . THR A 1 115 ? 3.236 -8.826 0.890 1.00 95.31 115 THR A O 1
ATOM 862 N N . GLU A 1 116 ? 4.434 -10.466 -0.032 1.00 95.00 116 GLU A N 1
ATOM 863 C CA . GLU A 1 116 ? 5.581 -9.642 -0.386 1.00 95.00 116 GLU A CA 1
ATOM 864 C C . GLU A 1 116 ? 5.145 -8.548 -1.386 1.00 95.00 116 GLU A C 1
ATOM 866 O O . GLU A 1 116 ? 4.442 -8.824 -2.360 1.00 95.00 116 GLU A O 1
ATOM 871 N N . THR A 1 117 ? 5.541 -7.295 -1.152 1.00 95.12 117 THR A N 1
ATOM 872 C CA . THR A 1 117 ? 5.285 -6.157 -2.055 1.00 95.12 117 THR A CA 1
ATOM 873 C C . THR A 1 117 ? 6.289 -6.208 -3.205 1.00 95.12 117 THR A C 1
ATOM 875 O O . THR A 1 117 ? 7.231 -5.415 -3.283 1.00 95.12 117 THR A O 1
ATOM 878 N N . MET A 1 118 ? 6.131 -7.220 -4.055 1.00 94.69 118 MET A N 1
ATOM 879 C CA . MET A 1 118 ? 7.079 -7.567 -5.105 1.00 94.69 118 MET A CA 1
ATOM 880 C C . MET A 1 118 ? 6.351 -8.065 -6.350 1.00 94.69 118 MET A C 1
ATOM 882 O O . MET A 1 118 ? 5.318 -8.736 -6.254 1.00 94.69 118 MET A O 1
ATOM 886 N N . ILE A 1 119 ? 6.918 -7.743 -7.506 1.00 96.69 119 ILE A N 1
ATOM 887 C CA . ILE A 1 119 ? 6.436 -8.144 -8.827 1.00 96.69 119 ILE A CA 1
ATOM 888 C C . ILE A 1 119 ? 7.627 -8.572 -9.681 1.00 96.69 119 ILE A C 1
ATOM 890 O O . ILE A 1 119 ? 8.695 -7.969 -9.597 1.00 96.69 119 ILE A O 1
ATOM 894 N N . SER A 1 120 ? 7.458 -9.598 -10.506 1.00 96.12 120 SER A N 1
ATOM 895 C CA . SER A 1 120 ? 8.452 -9.983 -11.506 1.00 96.12 120 SER A CA 1
ATOM 896 C C . SER A 1 120 ? 7.808 -10.215 -12.865 1.00 96.12 120 SER A C 1
ATOM 898 O O . SER A 1 120 ? 6.644 -10.610 -12.948 1.00 96.12 120 SER A O 1
ATOM 900 N N . PHE A 1 121 ? 8.584 -9.989 -13.922 1.00 95.62 121 PHE A N 1
ATOM 901 C CA . PHE A 1 121 ? 8.192 -10.267 -15.302 1.00 95.62 121 PHE A CA 1
ATOM 902 C C . PHE A 1 121 ? 9.213 -11.221 -15.907 1.00 95.62 121 PHE A C 1
ATOM 904 O O . PHE A 1 121 ? 10.346 -10.846 -16.188 1.00 95.62 121 PHE A O 1
ATOM 911 N N . TYR A 1 122 ? 8.850 -12.486 -16.066 1.00 94.00 122 TYR A N 1
ATOM 912 C CA . TYR A 1 122 ? 9.790 -13.502 -16.514 1.00 94.00 122 TYR A CA 1
ATOM 913 C C . TYR A 1 122 ? 9.112 -14.460 -17.487 1.00 94.00 122 TYR A C 1
ATOM 915 O O . TYR A 1 122 ? 8.051 -14.993 -17.196 1.00 94.00 122 TYR A O 1
ATOM 923 N N . GLN A 1 123 ? 9.726 -14.664 -18.658 1.00 92.44 123 GLN A N 1
ATOM 924 C CA . GLN A 1 123 ? 9.223 -15.565 -19.709 1.00 92.44 123 GLN A CA 1
ATOM 925 C C . GLN A 1 123 ? 7.779 -15.266 -20.158 1.00 92.44 123 GLN A C 1
ATOM 927 O O . GLN A 1 123 ? 7.017 -16.174 -20.468 1.00 92.44 123 GLN A O 1
ATOM 932 N N . GLY A 1 124 ? 7.406 -13.984 -20.207 1.00 90.56 124 GLY A N 1
ATOM 933 C CA . GLY A 1 124 ? 6.053 -13.556 -20.579 1.00 90.56 124 GLY A CA 1
ATOM 934 C C . GLY A 1 124 ? 5.013 -13.725 -19.469 1.00 90.56 124 GLY A C 1
ATOM 935 O O . GLY A 1 124 ? 3.852 -13.373 -19.670 1.00 90.56 124 GLY A O 1
ATOM 936 N N . GLU A 1 125 ? 5.414 -14.212 -18.294 1.00 93.62 125 GLU A N 1
ATOM 937 C CA . GLU A 1 125 ? 4.557 -14.317 -17.120 1.00 93.62 125 GLU A CA 1
ATOM 938 C C . GLU A 1 125 ? 4.846 -13.196 -16.123 1.00 93.62 125 GLU A C 1
ATOM 940 O O . GLU A 1 125 ? 5.987 -12.765 -15.931 1.00 93.62 125 GLU A O 1
ATOM 945 N N . ARG A 1 126 ? 3.781 -12.736 -15.468 1.00 95.88 126 ARG A N 1
ATOM 946 C CA . ARG A 1 126 ? 3.842 -11.762 -14.383 1.00 95.88 126 ARG A CA 1
ATOM 947 C C . ARG A 1 126 ? 3.513 -12.461 -13.074 1.00 95.88 126 ARG A C 1
ATOM 949 O O . ARG A 1 126 ? 2.391 -12.938 -12.904 1.00 95.88 126 ARG A O 1
ATOM 956 N N . SER A 1 127 ? 4.463 -12.453 -12.148 1.00 96.69 127 SER A N 1
ATOM 957 C CA . SER A 1 127 ? 4.329 -13.092 -10.837 1.00 96.69 127 SER A CA 1
ATOM 958 C C . SER A 1 127 ? 4.346 -12.054 -9.722 1.00 96.69 127 SER A C 1
ATOM 960 O O . SER A 1 127 ? 4.897 -10.963 -9.873 1.00 96.69 127 SER A O 1
ATOM 962 N N . TYR A 1 128 ? 3.745 -12.399 -8.584 1.00 97.44 128 TYR A N 1
ATOM 963 C CA . TYR A 1 128 ? 3.582 -11.506 -7.438 1.00 97.44 128 TYR A CA 1
ATOM 964 C C . TYR A 1 128 ? 3.993 -12.192 -6.140 1.00 97.44 128 TYR A C 1
ATOM 966 O O . TYR A 1 128 ? 3.997 -13.419 -6.047 1.00 97.44 128 TYR A O 1
ATOM 974 N N . GLY A 1 129 ? 4.286 -11.401 -5.108 1.00 95.88 129 GLY A N 1
ATOM 975 C CA . GLY A 1 129 ? 4.445 -11.925 -3.755 1.00 95.88 129 GLY A CA 1
ATOM 976 C C . GLY A 1 129 ? 5.569 -12.956 -3.649 1.00 95.88 129 GLY A C 1
ATOM 977 O O . GLY A 1 129 ? 6.681 -12.732 -4.131 1.00 95.88 129 GLY A O 1
ATOM 978 N N . ALA A 1 130 ? 5.268 -14.098 -3.031 1.00 95.62 130 ALA A N 1
ATOM 979 C CA . ALA A 1 130 ? 6.237 -15.164 -2.802 1.00 95.62 130 ALA A CA 1
ATOM 980 C C . ALA A 1 130 ? 6.786 -15.765 -4.108 1.00 95.62 130 ALA A C 1
ATOM 982 O O . ALA A 1 130 ? 7.959 -16.143 -4.155 1.00 95.62 130 ALA A O 1
ATOM 983 N N . ASP A 1 131 ? 5.981 -15.804 -5.173 1.00 95.88 131 ASP A N 1
ATOM 984 C CA . ASP A 1 131 ? 6.412 -16.320 -6.473 1.00 95.88 131 ASP A CA 1
ATOM 985 C C . ASP A 1 131 ? 7.447 -15.383 -7.112 1.00 95.88 131 ASP A C 1
ATOM 987 O O . ASP A 1 131 ? 8.501 -15.843 -7.557 1.00 95.88 131 ASP A O 1
ATOM 991 N N . ALA A 1 132 ? 7.216 -14.066 -7.057 1.00 96.12 132 ALA A N 1
ATOM 992 C CA . ALA A 1 132 ? 8.205 -13.066 -7.474 1.00 96.12 132 ALA A CA 1
ATOM 993 C C . ALA A 1 132 ? 9.467 -13.113 -6.593 1.00 96.12 132 ALA A C 1
ATOM 995 O O . ALA A 1 132 ? 10.591 -13.113 -7.095 1.00 96.12 132 ALA A O 1
ATOM 996 N N . TYR A 1 133 ? 9.294 -13.247 -5.275 1.00 94.19 133 TYR A N 1
ATOM 997 C CA . TYR A 1 133 ? 10.405 -13.369 -4.328 1.00 94.19 133 TYR A CA 1
ATOM 998 C C . TYR A 1 133 ? 11.303 -14.581 -4.617 1.00 94.19 133 TYR A C 1
ATOM 1000 O O . TYR A 1 133 ? 12.525 -14.482 -4.524 1.00 94.19 133 TYR A O 1
ATOM 1008 N N . SER A 1 134 ? 10.726 -15.711 -5.038 1.00 94.31 134 SER A N 1
ATOM 1009 C CA . SER A 1 134 ? 11.485 -16.919 -5.399 1.00 94.31 134 SER A CA 1
ATOM 1010 C C . SER A 1 134 ? 12.405 -16.735 -6.619 1.00 94.31 134 SER A C 1
ATOM 1012 O O . SER A 1 134 ? 13.371 -17.487 -6.803 1.00 94.31 134 SER A O 1
ATOM 1014 N N . LEU A 1 135 ? 12.116 -15.738 -7.461 1.00 93.19 135 LEU A N 1
ATOM 1015 C CA . LEU A 1 135 ? 12.907 -15.404 -8.642 1.00 93.19 135 LEU A CA 1
ATOM 1016 C C . LEU A 1 135 ? 14.010 -14.396 -8.339 1.00 93.19 135 LEU A C 1
ATOM 1018 O O . LEU A 1 135 ? 15.037 -14.447 -9.012 1.00 93.19 135 LEU A O 1
ATOM 1022 N N . LEU A 1 136 ? 13.856 -13.564 -7.307 1.00 90.81 136 LEU A N 1
ATOM 1023 C CA . LEU A 1 136 ? 14.765 -12.461 -6.992 1.00 90.81 136 LEU A CA 1
ATOM 1024 C C . LEU A 1 136 ? 16.247 -12.868 -6.992 1.00 90.81 136 LEU A C 1
ATOM 1026 O O . LEU A 1 136 ? 17.071 -12.185 -7.586 1.00 90.81 136 LEU A O 1
ATOM 1030 N N . THR A 1 137 ? 16.601 -13.998 -6.371 1.00 89.06 137 THR A N 1
ATOM 1031 C CA . THR A 1 137 ? 18.005 -14.447 -6.292 1.00 89.06 137 THR A CA 1
ATOM 1032 C C . THR A 1 137 ? 18.581 -14.861 -7.647 1.00 89.06 137 THR A C 1
ATOM 1034 O O . THR A 1 137 ? 19.774 -14.702 -7.881 1.00 89.06 137 THR A O 1
ATOM 1037 N N . ARG A 1 138 ? 17.755 -15.423 -8.537 1.00 91.75 138 ARG A N 1
ATOM 1038 C CA . ARG A 1 138 ? 18.201 -15.937 -9.843 1.00 91.75 138 ARG A CA 1
ATOM 1039 C C . ARG A 1 138 ? 18.083 -14.898 -10.950 1.00 91.75 138 ARG A C 1
ATOM 1041 O O . ARG A 1 138 ? 18.882 -14.923 -11.878 1.00 91.75 138 ARG A O 1
ATOM 1048 N N . ARG A 1 139 ? 17.065 -14.043 -10.868 1.00 92.12 139 ARG A N 1
ATOM 1049 C CA . ARG A 1 139 ? 16.652 -13.063 -11.876 1.00 92.12 139 ARG A CA 1
ATOM 1050 C C . ARG A 1 139 ? 16.301 -11.717 -11.221 1.00 92.12 139 ARG A C 1
ATOM 1052 O O . ARG A 1 139 ? 15.140 -11.298 -11.244 1.00 92.12 139 ARG A O 1
ATOM 1059 N N . PRO A 1 140 ? 17.289 -11.047 -10.599 1.00 90.69 140 PRO A N 1
ATOM 1060 C CA . PRO A 1 140 ? 17.079 -9.753 -9.949 1.00 90.69 140 PRO A CA 1
ATOM 1061 C C . PRO A 1 140 ? 16.843 -8.614 -10.953 1.00 90.69 140 PRO A C 1
ATOM 1063 O O . PRO A 1 140 ? 16.277 -7.592 -10.593 1.00 90.69 140 PRO A O 1
ATOM 1066 N N . ASP A 1 141 ? 17.258 -8.796 -12.207 1.00 89.06 141 ASP A N 1
ATOM 1067 C CA . ASP A 1 141 ? 17.101 -7.857 -13.322 1.00 89.06 141 ASP A CA 1
ATOM 1068 C C . ASP A 1 141 ? 15.639 -7.631 -13.727 1.00 89.06 141 ASP A C 1
ATOM 1070 O O . ASP A 1 141 ? 15.289 -6.560 -14.210 1.00 89.06 141 ASP A O 1
ATOM 1074 N N . VAL A 1 142 ? 14.780 -8.620 -13.479 1.00 92.94 142 VAL A N 1
ATOM 1075 C CA . VAL A 1 142 ? 13.359 -8.590 -13.854 1.00 92.94 142 VAL A CA 1
ATOM 1076 C C . VAL A 1 142 ? 12.411 -8.702 -12.657 1.00 92.94 142 VAL A C 1
ATOM 1078 O O . VAL A 1 142 ? 11.224 -8.995 -12.821 1.00 92.94 142 VAL A O 1
ATOM 1081 N N . THR A 1 143 ? 12.930 -8.501 -11.443 1.00 93.69 143 THR A N 1
ATOM 1082 C CA . THR A 1 143 ? 12.170 -8.594 -10.190 1.00 93.69 143 THR A CA 1
ATOM 1083 C C . THR A 1 143 ? 12.246 -7.271 -9.434 1.00 93.69 143 THR A C 1
ATOM 1085 O O . THR A 1 143 ? 13.317 -6.845 -9.010 1.00 93.69 143 THR A O 1
ATOM 1088 N N . TYR A 1 144 ? 11.096 -6.637 -9.218 1.00 94.25 144 TYR A N 1
ATOM 1089 C CA . TYR A 1 144 ? 10.983 -5.296 -8.656 1.00 94.25 144 TYR A CA 1
ATOM 1090 C C . TYR A 1 144 ? 10.423 -5.326 -7.238 1.00 94.25 144 TYR A C 1
ATOM 1092 O O . TYR A 1 144 ? 9.349 -5.875 -6.982 1.00 94.25 144 TYR A O 1
ATOM 1100 N N . ALA A 1 145 ? 11.140 -4.680 -6.323 1.00 91.44 145 ALA A N 1
ATOM 1101 C CA . ALA A 1 145 ? 10.814 -4.585 -4.906 1.00 91.44 145 ALA A CA 1
ATOM 1102 C C . ALA A 1 145 ? 10.839 -3.127 -4.432 1.00 91.44 145 ALA A C 1
ATOM 1104 O O . ALA A 1 145 ? 11.293 -2.235 -5.147 1.00 91.44 145 ALA A O 1
ATOM 1105 N N . ARG A 1 146 ? 10.373 -2.882 -3.199 1.00 89.50 146 ARG A N 1
ATOM 1106 C CA . ARG A 1 146 ? 10.380 -1.552 -2.553 1.00 89.50 146 ARG A CA 1
ATOM 1107 C C . ARG A 1 146 ? 9.662 -0.463 -3.366 1.00 89.50 146 ARG A C 1
ATOM 1109 O O . ARG A 1 146 ? 9.892 0.726 -3.149 1.00 89.50 146 ARG A O 1
ATOM 1116 N N . LEU A 1 147 ? 8.739 -0.857 -4.240 1.00 92.00 147 LEU A N 1
ATOM 1117 C CA . LEU A 1 147 ? 8.033 0.022 -5.174 1.00 92.00 147 LEU A CA 1
ATOM 1118 C C . LEU A 1 147 ? 7.281 1.191 -4.513 1.00 92.00 147 LEU A C 1
ATOM 1120 O O . LEU A 1 147 ? 7.424 2.311 -5.000 1.00 92.00 147 LEU A O 1
ATOM 1124 N N . PRO A 1 148 ? 6.590 1.030 -3.361 1.00 92.00 148 PRO A N 1
ATOM 1125 C CA . PRO A 1 148 ? 5.944 2.167 -2.695 1.00 92.00 148 PRO A CA 1
ATOM 1126 C C . PRO A 1 148 ? 6.929 3.262 -2.263 1.00 92.00 148 PRO A C 1
ATOM 1128 O O . PRO A 1 148 ? 6.537 4.391 -1.990 1.00 92.00 148 PRO A O 1
ATOM 1131 N N . THR A 1 149 ? 8.228 2.954 -2.174 1.00 89.56 149 THR A N 1
ATOM 1132 C CA . THR A 1 149 ? 9.253 3.952 -1.850 1.00 89.56 149 THR A CA 1
ATOM 1133 C C . THR A 1 149 ? 9.673 4.798 -3.054 1.00 89.56 149 THR A C 1
ATOM 1135 O O . THR A 1 149 ? 10.505 5.682 -2.886 1.00 89.56 149 THR A O 1
ATOM 1138 N N . LEU A 1 150 ? 9.127 4.554 -4.244 1.00 92.12 150 LEU A N 1
ATOM 1139 C CA . LEU A 1 150 ? 9.458 5.275 -5.476 1.00 92.12 150 LEU A CA 1
ATOM 1140 C C . LEU A 1 150 ? 8.368 6.271 -5.894 1.00 92.12 150 LEU A C 1
ATOM 1142 O O . LEU A 1 150 ? 8.674 7.244 -6.570 1.00 92.12 150 LEU A O 1
ATOM 1146 N N . LEU A 1 151 ? 7.134 6.071 -5.428 1.00 94.12 151 LEU A N 1
ATOM 1147 C CA . LEU A 1 151 ? 5.978 6.904 -5.766 1.00 94.12 151 LEU A CA 1
ATOM 1148 C C . LEU A 1 151 ? 6.221 8.394 -5.513 1.00 94.12 151 LEU A C 1
ATOM 1150 O O . LEU A 1 151 ? 6.659 8.769 -4.422 1.00 94.12 151 LEU A O 1
ATOM 1154 N N . GLY A 1 152 ? 5.881 9.233 -6.495 1.00 92.56 152 GLY A N 1
ATOM 1155 C CA . GLY A 1 152 ? 5.895 10.694 -6.363 1.00 92.56 152 GLY A CA 1
ATOM 1156 C C . GLY A 1 152 ? 7.273 11.292 -6.058 1.00 92.56 152 GLY A C 1
ATOM 1157 O O . GLY A 1 152 ? 7.360 12.317 -5.375 1.00 92.56 152 GLY A O 1
ATOM 1158 N N . ARG A 1 153 ? 8.354 10.631 -6.493 1.00 91.88 153 ARG A N 1
ATOM 1159 C CA . ARG A 1 153 ? 9.742 11.066 -6.274 1.00 91.88 153 ARG A CA 1
ATOM 1160 C C . ARG A 1 153 ? 10.452 11.384 -7.582 1.00 91.88 153 ARG A C 1
ATOM 1162 O O . ARG A 1 153 ? 10.043 10.959 -8.654 1.00 91.88 153 ARG A O 1
ATOM 1169 N N . HIS A 1 154 ? 11.540 12.127 -7.446 1.00 92.25 154 HIS A N 1
ATOM 1170 C CA . HIS A 1 154 ? 12.490 12.403 -8.513 1.00 92.25 154 HIS A CA 1
ATOM 1171 C C . HIS A 1 154 ? 13.674 11.418 -8.427 1.00 92.25 154 HIS A C 1
ATOM 1173 O O . HIS A 1 154 ? 13.873 10.773 -7.389 1.00 92.25 154 HIS A O 1
ATOM 1179 N N . ASP A 1 155 ? 14.414 11.226 -9.519 1.00 90.62 155 ASP A N 1
ATOM 1180 C CA . ASP A 1 155 ? 15.446 10.181 -9.628 1.00 90.62 155 ASP A CA 1
ATOM 1181 C C . ASP A 1 155 ? 16.693 10.452 -8.767 1.00 90.62 155 ASP A C 1
ATOM 1183 O O . ASP A 1 155 ? 17.361 9.521 -8.318 1.00 90.62 155 ASP A O 1
ATOM 1187 N N . ASP A 1 156 ? 16.938 11.717 -8.437 1.00 90.50 156 ASP A N 1
ATOM 1188 C CA . ASP A 1 156 ? 17.941 12.189 -7.477 1.00 90.50 156 ASP A CA 1
ATOM 1189 C C . ASP A 1 156 ? 17.561 11.953 -5.999 1.00 90.50 156 ASP A C 1
ATOM 1191 O O . ASP A 1 156 ? 18.381 12.162 -5.095 1.00 90.50 156 ASP A O 1
ATOM 1195 N N . HIS A 1 157 ? 16.333 11.501 -5.709 1.00 90.00 157 HIS A N 1
ATOM 1196 C CA . HIS A 1 157 ? 15.898 11.286 -4.335 1.00 90.00 157 HIS A CA 1
ATOM 1197 C C . HIS A 1 157 ? 16.691 10.131 -3.684 1.00 90.00 157 HIS A C 1
ATOM 1199 O O . HIS A 1 157 ? 16.778 9.040 -4.254 1.00 90.00 157 HIS A O 1
ATOM 1205 N N . PRO A 1 158 ? 17.181 10.268 -2.430 1.00 86.88 158 PRO A N 1
ATOM 1206 C CA . PRO A 1 158 ? 18.046 9.268 -1.790 1.00 86.88 158 PRO A CA 1
ATOM 1207 C C . PRO A 1 158 ? 17.499 7.836 -1.758 1.00 86.88 158 PRO A C 1
ATOM 1209 O O . PRO A 1 158 ? 18.263 6.883 -1.706 1.00 86.88 158 PRO A O 1
ATOM 1212 N N . SER A 1 159 ? 16.178 7.656 -1.781 1.00 82.62 159 SER A N 1
ATOM 1213 C CA . SER A 1 159 ? 15.573 6.320 -1.822 1.00 82.62 159 SER A CA 1
ATOM 1214 C C . SER A 1 159 ? 15.831 5.542 -3.102 1.00 82.62 159 SER A C 1
ATOM 1216 O O . SER A 1 159 ? 15.773 4.319 -3.059 1.00 82.62 159 SER A O 1
ATOM 1218 N N . VAL A 1 160 ? 16.073 6.230 -4.219 1.00 85.94 160 VAL A N 1
ATOM 1219 C CA . VAL A 1 160 ? 16.417 5.588 -5.490 1.00 85.94 160 VAL A CA 1
ATOM 1220 C C . VAL A 1 160 ? 17.811 4.977 -5.368 1.00 85.94 160 VAL A C 1
ATOM 1222 O O . VAL A 1 160 ? 17.988 3.795 -5.645 1.00 85.94 160 VAL A O 1
ATOM 1225 N N . ALA A 1 161 ? 18.768 5.726 -4.806 1.00 82.69 161 ALA A N 1
ATOM 1226 C CA . ALA A 1 161 ? 20.106 5.215 -4.501 1.00 82.69 161 ALA A CA 1
ATOM 1227 C C . ALA A 1 161 ? 20.078 4.005 -3.543 1.00 82.69 161 ALA A C 1
ATOM 1229 O O . ALA A 1 161 ? 20.825 3.045 -3.736 1.00 82.69 161 ALA A O 1
ATOM 1230 N N . LEU A 1 162 ? 19.161 3.999 -2.563 1.00 79.31 162 LEU A N 1
ATOM 1231 C CA . LEU A 1 162 ? 18.997 2.879 -1.625 1.00 79.31 162 LEU A CA 1
ATOM 1232 C C . LEU A 1 162 ? 18.579 1.559 -2.295 1.00 79.31 162 LEU A C 1
ATOM 1234 O O . LEU A 1 162 ? 18.785 0.502 -1.700 1.00 79.31 162 LEU A O 1
ATOM 1238 N N . LEU A 1 163 ? 17.992 1.575 -3.498 1.00 80.56 163 LEU A N 1
ATOM 1239 C CA . LEU A 1 163 ? 17.723 0.332 -4.233 1.00 80.56 163 LEU A CA 1
ATOM 1240 C C . LEU A 1 163 ? 19.028 -0.366 -4.623 1.00 80.56 163 LEU A C 1
ATOM 1242 O O . LEU A 1 163 ? 19.171 -1.567 -4.387 1.00 80.56 163 LEU A O 1
ATOM 1246 N N . GLY A 1 164 ? 19.985 0.402 -5.153 1.00 73.19 164 GLY A N 1
ATOM 1247 C CA . GLY A 1 164 ? 21.302 -0.100 -5.535 1.00 73.19 164 GLY A CA 1
ATOM 1248 C C . GLY A 1 164 ? 22.102 -0.600 -4.332 1.00 73.19 164 GLY A C 1
ATOM 1249 O O . GLY A 1 164 ? 22.700 -1.671 -4.397 1.00 73.19 164 GLY A O 1
ATOM 1250 N N . GLU A 1 165 ? 22.049 0.116 -3.202 1.00 74.44 165 GLU A N 1
ATOM 1251 C CA . GLU A 1 165 ? 22.666 -0.329 -1.939 1.00 74.44 165 GLU A CA 1
ATOM 1252 C C . GLU A 1 165 ? 22.053 -1.635 -1.411 1.00 74.44 165 GLU A C 1
ATOM 1254 O O . GLU A 1 165 ? 22.752 -2.465 -0.831 1.00 74.44 165 GLU A O 1
ATOM 1259 N N . ALA A 1 166 ? 20.756 -1.844 -1.646 1.00 73.38 166 ALA A N 1
ATOM 1260 C CA . ALA A 1 166 ? 20.047 -3.071 -1.300 1.00 73.38 166 ALA A CA 1
ATOM 1261 C C . ALA A 1 166 ? 20.182 -4.180 -2.366 1.00 73.38 166 ALA A C 1
ATOM 1263 O O . ALA A 1 166 ? 19.447 -5.165 -2.309 1.00 73.38 166 ALA A O 1
ATOM 1264 N N . TYR A 1 167 ? 21.127 -4.044 -3.305 1.00 73.50 167 TYR A N 1
ATOM 1265 C CA . TYR A 1 167 ? 21.429 -5.005 -4.373 1.00 73.50 167 TYR A CA 1
ATOM 1266 C C . TYR A 1 167 ? 20.270 -5.278 -5.345 1.00 73.50 167 TYR A C 1
ATOM 1268 O O . TYR A 1 167 ? 20.236 -6.330 -5.986 1.00 73.50 167 TYR A O 1
ATOM 1276 N N . PHE A 1 168 ? 19.343 -4.330 -5.504 1.00 81.88 168 PHE A N 1
ATOM 1277 C CA . PHE A 1 168 ? 18.356 -4.376 -6.582 1.00 81.88 168 PHE A CA 1
ATOM 1278 C C . PHE A 1 168 ? 18.932 -3.662 -7.815 1.00 81.88 168 PHE A C 1
ATOM 1280 O O . PHE A 1 168 ? 19.130 -2.447 -7.761 1.00 81.88 168 PHE A O 1
ATOM 1287 N N . PRO A 1 169 ? 19.194 -4.362 -8.939 1.00 80.75 169 PRO A N 1
ATOM 1288 C CA . PRO A 1 169 ? 19.800 -3.784 -10.145 1.00 80.75 169 PRO A CA 1
ATOM 1289 C C . PRO A 1 169 ? 18.815 -2.930 -10.967 1.00 80.75 169 PRO A C 1
ATOM 1291 O O . PRO A 1 169 ? 18.992 -2.747 -12.171 1.00 80.75 169 PRO A O 1
ATOM 1294 N N . THR A 1 170 ? 17.763 -2.420 -10.326 1.00 84.62 170 THR A N 1
ATOM 1295 C CA . THR A 1 170 ? 16.698 -1.635 -10.941 1.00 84.62 170 THR A CA 1
ATOM 1296 C C . THR A 1 170 ? 17.261 -0.333 -11.495 1.00 84.62 170 THR A C 1
ATOM 1298 O O . THR A 1 170 ? 17.728 0.525 -10.745 1.00 84.62 170 THR A O 1
ATOM 1301 N N . LYS A 1 171 ? 17.186 -0.164 -12.814 1.00 88.88 171 LYS A N 1
ATOM 1302 C CA . LYS A 1 171 ? 17.526 1.097 -13.473 1.00 88.88 171 LYS A CA 1
ATOM 1303 C C . LYS A 1 171 ? 16.326 2.033 -13.402 1.00 88.88 171 LYS A C 1
ATOM 1305 O O . LYS A 1 171 ? 15.216 1.646 -13.765 1.00 88.88 171 LYS A O 1
ATOM 1310 N N . VAL A 1 172 ? 16.559 3.259 -12.953 1.00 91.88 172 VAL A N 1
ATOM 1311 C CA . VAL A 1 172 ? 15.521 4.275 -12.758 1.00 91.88 172 VAL A CA 1
ATOM 1312 C C . VAL A 1 172 ? 15.996 5.592 -13.364 1.00 91.88 172 VAL A C 1
ATOM 1314 O O . VAL A 1 172 ? 17.167 5.939 -13.223 1.00 91.88 172 VAL A O 1
ATOM 1317 N N . SER A 1 173 ? 15.099 6.318 -14.023 1.00 93.38 173 SER A N 1
ATOM 1318 C CA . SER A 1 173 ? 15.321 7.691 -14.491 1.00 93.38 173 SER A CA 1
ATOM 1319 C C . SER A 1 173 ? 14.062 8.524 -14.294 1.00 93.38 173 SER A C 1
ATOM 1321 O O . SER A 1 173 ? 12.961 7.975 -14.257 1.00 93.38 173 SER A O 1
ATOM 1323 N N . TYR A 1 174 ? 14.186 9.844 -14.212 1.00 93.31 174 TYR A N 1
ATOM 1324 C CA . TYR A 1 174 ? 13.016 10.713 -14.209 1.00 93.31 174 TYR A CA 1
ATOM 1325 C C . TYR A 1 174 ? 12.438 10.873 -15.622 1.00 93.31 174 TYR A C 1
ATOM 1327 O O . TYR A 1 174 ? 13.170 11.018 -16.601 1.00 93.31 174 TYR A O 1
ATOM 1335 N N . ASN A 1 175 ? 11.112 10.822 -15.737 1.00 92.69 175 ASN A N 1
ATOM 1336 C CA . ASN A 1 175 ? 10.385 11.083 -16.972 1.00 92.69 175 ASN A CA 1
ATOM 1337 C C . ASN A 1 175 ? 9.626 12.407 -16.838 1.00 92.69 175 ASN A C 1
ATOM 1339 O O . ASN A 1 175 ? 8.547 12.460 -16.250 1.00 92.69 175 ASN A O 1
ATOM 1343 N N . GLU A 1 176 ? 10.176 13.460 -17.443 1.00 89.88 176 GLU A N 1
ATOM 1344 C CA . GLU A 1 176 ? 9.599 14.813 -17.446 1.00 89.88 176 GLU A CA 1
ATOM 1345 C C . GLU A 1 176 ? 8.189 14.869 -18.049 1.00 89.88 176 GLU A C 1
ATOM 1347 O O . GLU A 1 176 ? 7.349 15.645 -17.604 1.00 89.88 176 GLU A O 1
ATOM 1352 N N . SER A 1 177 ? 7.908 14.039 -19.060 1.00 88.31 177 SER A N 1
ATOM 1353 C CA . SER A 1 177 ? 6.604 14.039 -19.738 1.00 88.31 177 SER A CA 1
ATOM 1354 C C . SER A 1 177 ? 5.516 13.376 -18.896 1.00 88.31 177 SER A C 1
ATOM 1356 O O . SER A 1 177 ? 4.370 13.817 -18.921 1.00 88.31 177 SER A O 1
ATOM 1358 N N . ALA A 1 178 ? 5.873 12.323 -18.157 1.00 83.12 178 ALA A N 1
ATOM 1359 C CA . ALA A 1 178 ? 4.965 11.624 -17.251 1.00 83.12 178 ALA A CA 1
ATOM 1360 C C . ALA A 1 178 ? 4.914 12.255 -15.847 1.00 83.12 178 ALA A C 1
ATOM 1362 O O . ALA A 1 178 ? 3.989 11.972 -15.092 1.00 83.12 178 ALA A O 1
ATOM 1363 N N . GLY A 1 179 ? 5.886 13.103 -15.492 1.00 86.62 179 GLY A N 1
ATOM 1364 C CA . GLY A 1 179 ? 5.972 13.746 -14.180 1.00 86.62 179 GLY A CA 1
ATOM 1365 C C . GLY A 1 179 ? 6.318 12.783 -13.039 1.00 86.62 179 GLY A C 1
ATOM 1366 O O . GLY A 1 179 ? 5.848 12.973 -11.919 1.00 86.62 179 GLY A O 1
ATOM 1367 N N . GLY A 1 180 ? 7.108 11.740 -13.312 1.00 90.56 180 GLY A N 1
ATOM 1368 C CA . GLY A 1 180 ? 7.411 10.683 -12.344 1.00 90.56 180 GLY A CA 1
ATOM 1369 C C . GLY A 1 180 ? 8.589 9.799 -12.750 1.00 90.56 180 GLY A C 1
ATOM 1370 O O . GLY A 1 180 ? 9.231 10.015 -13.778 1.00 90.56 180 GLY A O 1
ATOM 1371 N N . LEU A 1 181 ? 8.893 8.791 -11.931 1.00 94.19 181 LEU A N 1
ATOM 1372 C CA . LEU A 1 181 ? 9.983 7.850 -12.203 1.00 94.19 181 LEU A CA 1
ATOM 1373 C C . LEU A 1 181 ? 9.598 6.849 -13.291 1.00 94.19 181 LEU A C 1
ATOM 1375 O O . LEU A 1 181 ? 8.553 6.209 -13.201 1.00 94.19 181 LEU A O 1
ATOM 1379 N N . ALA A 1 182 ? 10.500 6.648 -14.247 1.00 94.50 182 ALA A N 1
ATOM 1380 C CA . ALA A 1 182 ? 10.506 5.518 -15.163 1.00 94.50 182 ALA A CA 1
ATOM 1381 C C . ALA A 1 182 ? 11.478 4.444 -14.656 1.00 94.50 182 ALA A C 1
ATOM 1383 O O . ALA A 1 182 ? 12.650 4.711 -14.382 1.00 94.50 182 ALA A O 1
ATOM 1384 N N . ILE A 1 183 ? 10.976 3.222 -14.531 1.00 94.38 183 ILE A N 1
ATOM 1385 C CA . ILE A 1 183 ? 11.694 2.022 -14.114 1.00 94.38 183 ILE A CA 1
ATOM 1386 C C . ILE A 1 183 ? 11.890 1.159 -15.357 1.00 94.38 183 ILE A C 1
ATOM 1388 O O . ILE A 1 183 ? 10.920 0.694 -15.954 1.00 94.38 183 ILE A O 1
ATOM 1392 N N . HIS A 1 184 ? 13.142 0.954 -15.757 1.00 92.94 184 HIS A N 1
ATOM 1393 C CA . HIS A 1 184 ? 13.471 0.255 -17.002 1.00 92.94 184 HIS A CA 1
ATOM 1394 C C . HIS A 1 184 ? 13.428 -1.261 -16.800 1.00 92.94 184 HIS A C 1
ATOM 1396 O O . HIS A 1 184 ? 14.026 -1.783 -15.852 1.00 92.94 184 HIS A O 1
ATOM 1402 N N . HIS A 1 185 ? 12.718 -1.960 -17.685 1.00 90.12 185 HIS A N 1
ATOM 1403 C CA . HIS A 1 185 ? 12.643 -3.420 -17.708 1.00 90.12 185 HIS A CA 1
ATOM 1404 C C . HIS A 1 185 ? 13.636 -4.028 -18.685 1.00 90.12 185 HIS A C 1
ATOM 1406 O O . HIS A 1 185 ? 14.438 -4.881 -18.305 1.00 90.12 185 HIS A O 1
ATOM 1412 N N . ASP A 1 186 ? 13.630 -3.519 -19.907 1.00 85.81 186 ASP A N 1
ATOM 1413 C CA . ASP A 1 186 ? 14.610 -3.794 -20.945 1.00 85.81 186 ASP A CA 1
ATOM 1414 C C . ASP A 1 186 ? 14.861 -2.500 -21.741 1.00 85.81 186 ASP A C 1
ATOM 1416 O O . ASP A 1 186 ? 14.495 -1.412 -21.290 1.00 85.81 186 ASP A O 1
ATOM 1420 N N . ASP A 1 187 ? 15.546 -2.591 -22.880 1.00 81.19 187 ASP A N 1
ATOM 1421 C CA . ASP A 1 187 ? 15.890 -1.415 -23.686 1.00 81.19 187 ASP A CA 1
ATOM 1422 C C . ASP A 1 187 ? 14.667 -0.785 -24.389 1.00 81.19 187 ASP A C 1
ATOM 1424 O O . ASP A 1 187 ? 14.745 0.357 -24.843 1.00 81.19 187 ASP A O 1
ATOM 1428 N N . GLU A 1 188 ? 13.539 -1.499 -24.474 1.00 82.19 188 GLU A N 1
ATOM 1429 C CA . GLU A 1 188 ? 12.322 -1.065 -25.173 1.00 82.19 188 GLU A CA 1
ATOM 1430 C C . GLU A 1 188 ? 11.151 -0.777 -24.216 1.00 82.19 188 GLU A C 1
ATOM 1432 O O . GLU A 1 188 ? 10.260 0.010 -24.545 1.00 82.19 188 GLU A O 1
ATOM 1437 N N . ALA A 1 189 ? 11.151 -1.378 -23.024 1.00 89.56 189 ALA A N 1
ATOM 1438 C CA . ALA A 1 189 ? 10.068 -1.322 -22.057 1.00 89.56 189 ALA A CA 1
ATOM 1439 C C . ALA A 1 189 ? 10.486 -0.633 -20.751 1.00 89.56 189 ALA A C 1
ATOM 1441 O O . ALA A 1 189 ? 11.445 -1.011 -20.072 1.00 89.56 189 ALA A O 1
ATOM 1442 N N . SER A 1 190 ? 9.675 0.340 -20.342 1.00 93.75 190 SER A N 1
ATOM 1443 C CA . SER A 1 190 ? 9.751 0.973 -19.028 1.00 93.75 190 SER A CA 1
ATOM 1444 C C . SER A 1 190 ? 8.360 1.068 -18.416 1.00 93.75 190 SER A C 1
ATOM 1446 O O . SER A 1 190 ? 7.362 1.120 -19.133 1.00 93.75 190 SER A O 1
ATOM 1448 N N . PHE A 1 191 ? 8.312 1.080 -17.089 1.00 95.50 191 PHE A N 1
ATOM 1449 C CA . PHE A 1 191 ? 7.091 1.256 -16.31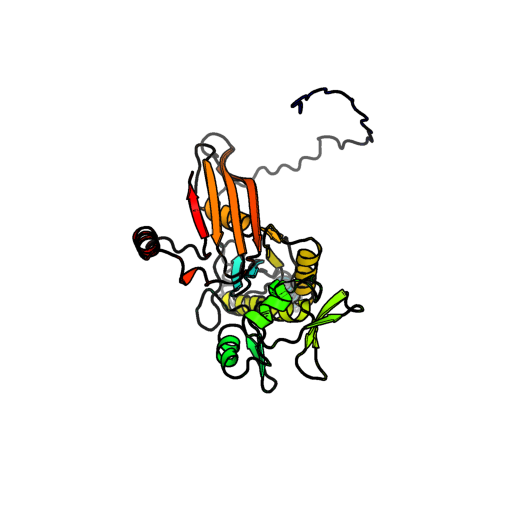4 1.00 95.50 191 PHE A CA 1
ATOM 1450 C C . PHE A 1 191 ? 7.211 2.492 -15.439 1.00 95.50 191 PHE A C 1
ATOM 1452 O O . PHE A 1 191 ? 8.288 2.768 -14.904 1.00 95.50 191 PHE A O 1
ATOM 1459 N N . SER A 1 192 ? 6.115 3.204 -15.216 1.00 96.00 192 SER A N 1
ATOM 1460 C CA . SER A 1 192 ? 6.086 4.181 -14.132 1.00 96.00 192 SER A CA 1
ATOM 1461 C C . SER A 1 192 ? 6.075 3.484 -12.766 1.00 96.00 192 SER A C 1
ATOM 1463 O O . SER A 1 192 ? 5.706 2.309 -12.625 1.00 96.00 192 SER A O 1
ATOM 1465 N N . SER A 1 193 ? 6.474 4.208 -11.720 1.00 95.44 193 SER A N 1
ATOM 1466 C CA . SER A 1 193 ? 6.373 3.689 -10.350 1.00 95.44 193 SER A CA 1
ATOM 1467 C C . SER A 1 193 ? 4.921 3.383 -9.955 1.00 95.44 193 SER A C 1
ATOM 1469 O O . SER A 1 193 ? 4.639 2.393 -9.275 1.00 95.44 193 SER A O 1
ATOM 1471 N N . GLU A 1 194 ? 4.001 4.204 -10.449 1.00 97.31 194 GLU A N 1
ATOM 1472 C CA . GLU A 1 194 ? 2.563 4.148 -10.267 1.00 97.31 194 GLU A CA 1
ATOM 1473 C C . GLU A 1 194 ? 1.979 2.909 -10.948 1.00 97.31 194 GLU A C 1
ATOM 1475 O O . GLU A 1 194 ? 1.189 2.201 -10.330 1.00 97.31 194 GLU A O 1
ATOM 1480 N N . GLU A 1 195 ? 2.418 2.574 -12.165 1.00 97.50 195 GLU A N 1
ATOM 1481 C CA . GLU A 1 195 ? 1.991 1.367 -12.885 1.00 97.50 195 GLU A CA 1
ATOM 1482 C C . GLU A 1 195 ? 2.379 0.089 -12.139 1.00 97.50 195 GLU A C 1
ATOM 1484 O O . GLU A 1 195 ? 1.546 -0.799 -11.950 1.00 97.50 195 GLU A O 1
ATOM 1489 N N . LEU A 1 196 ? 3.623 -0.014 -11.660 1.00 97.31 196 LEU A N 1
ATOM 1490 C CA . LEU A 1 196 ? 4.057 -1.201 -10.918 1.00 97.31 196 LEU A CA 1
ATOM 1491 C C . LEU A 1 196 ? 3.311 -1.344 -9.585 1.00 97.31 196 LEU A C 1
ATOM 1493 O O . LEU A 1 196 ? 2.910 -2.452 -9.213 1.00 97.31 196 LEU A O 1
ATOM 1497 N N . VAL A 1 197 ? 3.063 -0.237 -8.879 1.00 97.75 197 VAL A N 1
ATOM 1498 C CA . VAL A 1 197 ? 2.231 -0.255 -7.667 1.00 97.75 197 VAL A CA 1
ATOM 1499 C C . VAL A 1 197 ? 0.774 -0.595 -7.999 1.00 97.75 197 VAL A C 1
ATOM 1501 O O . VAL A 1 197 ? 0.166 -1.388 -7.280 1.00 97.75 197 VAL A O 1
ATOM 1504 N N . ALA A 1 198 ? 0.226 -0.097 -9.108 1.00 98.25 198 ALA A N 1
ATOM 1505 C CA . ALA A 1 198 ? -1.122 -0.418 -9.570 1.00 98.25 198 ALA A CA 1
ATOM 1506 C C . ALA A 1 198 ? -1.292 -1.913 -9.860 1.00 98.25 198 ALA A C 1
ATOM 1508 O O . ALA A 1 198 ? -2.329 -2.504 -9.546 1.00 98.25 198 ALA A O 1
ATOM 1509 N N . MET A 1 199 ? -0.262 -2.565 -10.406 1.00 98.25 199 MET A N 1
ATOM 1510 C CA . MET A 1 199 ? -0.265 -4.014 -10.605 1.00 98.25 199 MET A CA 1
ATOM 1511 C C . MET A 1 199 ? -0.299 -4.775 -9.274 1.00 98.25 199 MET A C 1
ATOM 1513 O O . MET A 1 199 ? -0.994 -5.788 -9.182 1.00 98.25 199 MET A O 1
ATOM 1517 N N . ILE A 1 200 ? 0.397 -4.293 -8.238 1.00 98.06 200 ILE A N 1
ATOM 1518 C CA . ILE A 1 200 ? 0.343 -4.872 -6.884 1.00 98.06 200 ILE A CA 1
ATOM 1519 C C . ILE A 1 200 ? -1.031 -4.642 -6.240 1.00 98.06 200 ILE A C 1
ATOM 1521 O O . ILE A 1 200 ? -1.597 -5.567 -5.658 1.00 98.06 200 ILE A O 1
ATOM 1525 N N . LEU A 1 201 ? -1.608 -3.446 -6.377 1.00 97.94 201 LEU A N 1
ATOM 1526 C CA . LEU A 1 201 ? -2.959 -3.139 -5.894 1.00 97.94 201 LEU A CA 1
ATOM 1527 C C . LEU A 1 201 ? -4.025 -3.982 -6.612 1.00 97.94 201 LEU A C 1
ATOM 1529 O O . LEU A 1 201 ? -4.938 -4.510 -5.978 1.00 97.94 201 LEU A O 1
ATOM 1533 N N . SER A 1 202 ? -3.870 -4.200 -7.918 1.00 97.31 202 SER A N 1
ATOM 1534 C CA . SER A 1 202 ? -4.721 -5.116 -8.685 1.00 97.31 202 SER A CA 1
ATOM 1535 C C . SER A 1 202 ? -4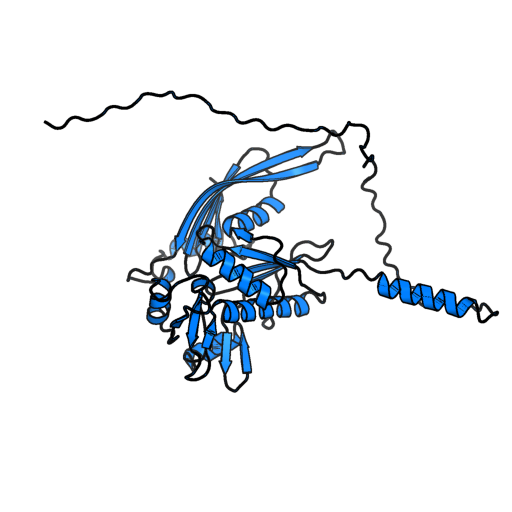.603 -6.549 -8.164 1.00 97.31 202 SER A C 1
ATOM 1537 O O . SER A 1 202 ? -5.618 -7.206 -7.944 1.00 97.31 202 SER A O 1
ATOM 1539 N N . HIS A 1 203 ? -3.388 -7.009 -7.853 1.00 97.19 203 HIS A N 1
ATOM 1540 C CA . HIS A 1 203 ? -3.192 -8.312 -7.221 1.00 97.19 203 HIS A CA 1
ATOM 1541 C C . HIS A 1 203 ? -3.861 -8.390 -5.835 1.00 97.19 203 HIS A C 1
ATOM 1543 O O . HIS A 1 203 ? -4.528 -9.380 -5.535 1.00 97.19 203 HIS A O 1
ATOM 1549 N N . ALA A 1 204 ? -3.772 -7.335 -5.014 1.00 97.06 204 ALA A N 1
ATOM 1550 C CA . ALA A 1 204 ? -4.477 -7.230 -3.730 1.00 97.06 204 ALA A CA 1
ATOM 1551 C C . ALA A 1 204 ? -6.007 -7.333 -3.892 1.00 97.06 204 ALA A C 1
ATOM 1553 O O . ALA A 1 204 ? -6.692 -8.002 -3.107 1.00 97.06 204 ALA A O 1
ATOM 1554 N N . LYS A 1 205 ? -6.549 -6.708 -4.941 1.00 95.75 205 LYS A N 1
ATOM 1555 C CA . LYS A 1 205 ? -7.961 -6.812 -5.321 1.00 95.75 205 LYS A CA 1
ATOM 1556 C C . LYS A 1 205 ? -8.326 -8.255 -5.684 1.00 95.75 205 LYS A C 1
ATOM 1558 O O . LYS A 1 205 ? -9.327 -8.772 -5.186 1.00 95.75 205 LYS A O 1
ATOM 1563 N N . ASP A 1 206 ? -7.503 -8.929 -6.481 1.00 95.38 206 ASP A N 1
ATOM 1564 C CA . ASP A 1 206 ? -7.782 -10.282 -6.970 1.00 95.38 206 ASP A CA 1
ATOM 1565 C C . ASP A 1 206 ? -7.687 -11.353 -5.876 1.00 95.38 206 ASP A C 1
ATOM 1567 O O . ASP A 1 206 ? -8.599 -12.179 -5.761 1.00 95.38 206 ASP A O 1
ATOM 1571 N N . ILE A 1 207 ? -6.678 -11.297 -4.993 1.00 96.31 207 ILE A N 1
ATOM 1572 C CA . ILE A 1 207 ? -6.613 -12.204 -3.829 1.00 96.31 207 ILE A CA 1
ATOM 1573 C C . ILE A 1 207 ? -7.832 -12.022 -2.919 1.00 96.31 207 ILE A C 1
ATOM 1575 O O . ILE A 1 207 ? -8.351 -12.991 -2.368 1.00 96.31 207 ILE A O 1
ATOM 1579 N N . THR A 1 208 ? -8.342 -10.793 -2.804 1.00 95.88 208 THR A N 1
ATOM 1580 C CA . THR A 1 208 ? -9.499 -10.507 -1.954 1.00 95.88 208 THR A CA 1
ATOM 1581 C C . THR A 1 208 ? -10.802 -10.983 -2.579 1.00 95.88 208 THR A C 1
ATOM 1583 O O . THR A 1 208 ? -11.655 -11.508 -1.864 1.00 95.88 208 THR A O 1
ATOM 1586 N N . LYS A 1 209 ? -10.956 -10.871 -3.905 1.00 93.81 209 LYS A N 1
ATOM 1587 C CA . LYS A 1 209 ? -12.084 -11.480 -4.628 1.00 93.81 209 LYS A CA 1
ATOM 1588 C C . LYS A 1 209 ? -12.098 -12.995 -4.438 1.00 93.81 209 LYS A C 1
ATOM 1590 O O . LYS A 1 209 ? -13.145 -13.548 -4.106 1.00 93.81 209 LYS A O 1
ATOM 1595 N N . ALA A 1 210 ? -10.942 -13.646 -4.591 1.00 94.06 210 ALA A N 1
ATOM 1596 C CA . ALA A 1 210 ? -10.806 -15.090 -4.411 1.00 94.06 210 ALA A CA 1
ATOM 1597 C C . ALA A 1 210 ? -11.116 -15.526 -2.967 1.00 94.06 210 ALA A C 1
ATOM 1599 O O . ALA A 1 210 ? -11.837 -16.498 -2.761 1.00 94.06 210 ALA A O 1
ATOM 1600 N N . TYR A 1 211 ? -10.636 -14.778 -1.969 1.00 94.25 211 TYR A N 1
ATOM 1601 C CA . TYR A 1 211 ? -10.895 -15.043 -0.550 1.00 94.25 211 TYR A CA 1
ATOM 1602 C C . TYR A 1 211 ? -12.356 -14.786 -0.148 1.00 94.25 211 TYR A C 1
ATOM 1604 O O . TYR A 1 211 ? -12.982 -15.557 0.578 1.00 94.25 211 TYR A O 1
ATOM 1612 N N . GLY A 1 212 ? -12.907 -13.656 -0.592 1.00 90.88 212 GLY A N 1
ATOM 1613 C CA . GLY A 1 212 ? -14.198 -13.145 -0.150 1.00 90.88 212 GLY A CA 1
ATOM 1614 C C . GLY A 1 212 ? -15.399 -13.717 -0.895 1.00 90.88 212 GLY A C 1
ATOM 1615 O O . GLY A 1 212 ? -16.499 -13.697 -0.334 1.00 90.88 212 GLY A O 1
ATOM 1616 N N . GLY A 1 213 ? -15.205 -14.187 -2.132 1.00 90.25 213 GLY A N 1
ATOM 1617 C CA . GLY A 1 213 ? -16.276 -14.620 -3.033 1.00 90.25 213 GLY A CA 1
ATOM 1618 C C . GLY A 1 213 ? -17.221 -13.489 -3.455 1.00 90.25 213 GLY A C 1
ATOM 1619 O O . GLY A 1 213 ? -18.339 -13.758 -3.885 1.00 90.25 213 GLY A O 1
ATOM 1620 N N . ILE A 1 214 ? -16.807 -12.228 -3.289 1.00 88.44 214 ILE A N 1
ATOM 1621 C CA . ILE A 1 214 ? -17.611 -11.035 -3.579 1.00 88.44 214 ILE A CA 1
ATOM 1622 C C . ILE A 1 214 ? -16.802 -10.023 -4.396 1.00 88.44 214 ILE A C 1
ATOM 1624 O O . ILE A 1 214 ? -15.573 -9.977 -4.269 1.00 88.44 214 ILE A O 1
ATOM 1628 N N . PRO A 1 215 ? -17.459 -9.191 -5.223 1.00 88.44 215 PRO A N 1
ATOM 1629 C CA . PRO A 1 215 ? -16.775 -8.104 -5.902 1.00 88.44 215 PRO A CA 1
ATOM 1630 C C . PRO A 1 215 ? -16.265 -7.071 -4.890 1.00 88.44 215 PRO A C 1
ATOM 1632 O O . PRO A 1 215 ? -16.945 -6.724 -3.920 1.00 88.44 215 PRO A O 1
ATOM 1635 N N . VAL A 1 216 ? -15.066 -6.558 -5.152 1.00 89.88 216 VAL A N 1
ATOM 1636 C CA . VAL A 1 216 ? -14.436 -5.472 -4.397 1.00 89.88 216 VAL A CA 1
ATOM 1637 C C . VAL A 1 216 ? -13.988 -4.390 -5.372 1.00 89.88 216 VAL A C 1
ATOM 1639 O O . VAL A 1 216 ? -13.339 -4.681 -6.380 1.00 89.88 216 VAL A O 1
ATOM 1642 N N . ARG A 1 217 ? -14.389 -3.152 -5.087 1.00 89.06 217 ARG A N 1
ATOM 1643 C CA . ARG A 1 217 ? -14.067 -1.949 -5.874 1.00 89.06 217 ARG A CA 1
ATOM 1644 C C . ARG A 1 217 ? -13.623 -0.812 -4.965 1.00 89.06 217 ARG A C 1
ATOM 1646 O O . ARG A 1 217 ? -12.697 -0.087 -5.309 1.00 89.06 217 ARG A O 1
ATOM 1653 N N . ASP A 1 218 ? -14.274 -0.679 -3.817 1.00 94.69 218 ASP A N 1
ATOM 1654 C CA . ASP A 1 218 ? -14.013 0.393 -2.871 1.00 94.69 218 ASP A CA 1
ATOM 1655 C C . ASP A 1 218 ? -12.904 -0.008 -1.893 1.00 94.69 218 ASP A C 1
ATOM 1657 O O . ASP A 1 218 ? -12.880 -1.134 -1.382 1.00 94.69 218 ASP A O 1
ATOM 1661 N N . ALA A 1 219 ? -11.986 0.917 -1.622 1.00 96.62 219 ALA A N 1
ATOM 1662 C CA . ALA A 1 219 ? -10.829 0.657 -0.781 1.00 96.62 219 ALA A CA 1
ATOM 1663 C C . ALA A 1 219 ? -10.447 1.835 0.116 1.00 96.62 219 ALA A C 1
ATOM 1665 O O . ALA A 1 219 ? -10.700 2.997 -0.194 1.00 96.62 219 ALA A O 1
ATOM 1666 N N . VAL A 1 220 ? -9.788 1.520 1.226 1.00 97.31 220 VAL A N 1
ATOM 1667 C CA . VAL A 1 220 ? -9.070 2.471 2.077 1.00 97.31 220 VAL A CA 1
ATOM 1668 C C . VAL A 1 220 ? -7.599 2.082 2.043 1.00 97.31 220 VAL A C 1
ATOM 1670 O O . VAL A 1 220 ? -7.260 0.928 2.313 1.00 97.31 220 VAL A O 1
ATOM 1673 N N . LEU A 1 221 ? -6.726 3.031 1.710 1.00 97.50 221 LEU A N 1
ATOM 1674 C CA . LEU A 1 221 ? -5.285 2.788 1.694 1.00 97.50 221 LEU A CA 1
ATOM 1675 C C . LEU A 1 221 ? -4.647 3.342 2.959 1.00 97.50 221 LEU A C 1
ATOM 1677 O O . LEU A 1 221 ? -4.950 4.456 3.399 1.00 97.50 221 LEU A O 1
ATOM 1681 N N . VAL A 1 222 ? -3.747 2.557 3.531 1.00 95.25 222 VAL A N 1
ATOM 1682 C CA . VAL A 1 222 ? -2.923 2.984 4.651 1.00 95.25 222 VAL A CA 1
ATOM 1683 C C . VAL A 1 222 ? -1.658 3.643 4.109 1.00 95.25 222 VAL A C 1
ATOM 1685 O O . VAL A 1 222 ? -1.017 3.108 3.207 1.00 95.25 222 VAL A O 1
ATOM 1688 N N . VAL A 1 223 ? -1.297 4.801 4.659 1.00 94.25 223 VAL A N 1
ATOM 1689 C CA . VAL A 1 223 ? -0.112 5.565 4.251 1.00 94.25 223 VAL A CA 1
ATOM 1690 C C . VAL A 1 223 ? 0.752 5.951 5.449 1.00 94.25 223 VAL A C 1
ATOM 1692 O O . VAL A 1 223 ? 0.235 6.183 6.548 1.00 94.25 223 VAL A O 1
ATOM 1695 N N . PRO A 1 224 ? 2.074 6.083 5.278 1.00 91.62 224 PRO A N 1
ATOM 1696 C CA . PRO A 1 224 ? 2.906 6.675 6.309 1.00 91.62 224 PRO A CA 1
ATOM 1697 C C . PRO A 1 224 ? 2.504 8.125 6.595 1.00 91.62 224 PRO A C 1
ATOM 1699 O O . PRO A 1 224 ? 2.249 8.916 5.688 1.00 91.62 224 PRO A O 1
ATOM 1702 N N . SER A 1 225 ? 2.525 8.514 7.869 1.00 90.88 225 SER A N 1
ATOM 1703 C CA . SER A 1 225 ? 2.175 9.878 8.297 1.00 90.88 225 SER A CA 1
ATOM 1704 C C . SER A 1 225 ? 3.085 10.953 7.690 1.00 90.88 225 SER A C 1
ATOM 1706 O O . SER A 1 225 ? 2.652 12.082 7.486 1.00 90.88 225 SER A O 1
ATOM 1708 N N . PHE A 1 226 ? 4.324 10.590 7.349 1.00 89.75 226 PHE A N 1
ATOM 1709 C CA . PHE A 1 226 ? 5.320 11.472 6.739 1.00 89.75 226 PHE A CA 1
ATOM 1710 C C . PHE A 1 226 ? 5.256 11.532 5.203 1.00 89.75 226 PHE A C 1
ATOM 1712 O O . PHE A 1 226 ? 6.122 12.168 4.602 1.00 89.75 226 PHE A O 1
ATOM 1719 N N . TYR A 1 227 ? 4.306 10.845 4.553 1.00 91.94 227 TYR A N 1
ATOM 1720 C CA . TYR A 1 227 ? 4.141 10.955 3.101 1.00 91.94 227 TYR A CA 1
ATOM 1721 C C . TYR A 1 227 ? 3.770 12.381 2.696 1.00 91.94 227 TYR A C 1
ATOM 1723 O O . TYR A 1 227 ? 2.825 12.962 3.243 1.00 91.94 227 TYR A O 1
ATOM 1731 N N . THR A 1 228 ? 4.492 12.910 1.711 1.00 93.31 228 THR A N 1
ATOM 1732 C CA . THR A 1 228 ? 4.233 14.228 1.127 1.00 93.31 228 THR A CA 1
ATOM 1733 C C . THR A 1 228 ? 2.999 14.199 0.220 1.00 93.31 228 THR A C 1
ATOM 1735 O O . THR A 1 228 ? 2.496 13.134 -0.140 1.00 93.31 228 THR A O 1
ATOM 1738 N N . GLN A 1 229 ? 2.492 15.374 -0.164 1.00 94.88 229 GLN A N 1
ATOM 1739 C CA . GLN A 1 229 ? 1.343 15.457 -1.070 1.00 94.88 229 GLN A CA 1
ATOM 1740 C C . GLN A 1 229 ? 1.599 14.761 -2.426 1.00 94.88 229 GLN A C 1
ATOM 1742 O O . GLN A 1 229 ? 0.725 13.998 -2.832 1.00 94.88 229 GLN A O 1
ATOM 1747 N N . PRO A 1 230 ? 2.769 14.923 -3.088 1.00 94.12 230 PRO A N 1
ATOM 1748 C CA . PRO A 1 230 ? 3.090 14.161 -4.299 1.00 94.12 230 PRO A CA 1
ATOM 1749 C C . PRO A 1 230 ? 3.092 12.642 -4.094 1.00 94.12 230 PRO A C 1
ATOM 1751 O O . PRO A 1 230 ? 2.522 11.921 -4.901 1.00 94.12 230 PRO A O 1
ATOM 1754 N N . GLU A 1 231 ? 3.657 12.145 -2.986 1.00 94.75 231 GLU A N 1
ATOM 1755 C CA . GLU A 1 231 ? 3.683 10.703 -2.681 1.00 94.75 231 GLU A CA 1
ATOM 1756 C C . GLU A 1 231 ? 2.265 10.139 -2.481 1.00 94.75 231 GLU A C 1
ATOM 1758 O O . GLU A 1 231 ? 1.953 9.036 -2.930 1.00 94.75 231 GLU A O 1
ATOM 1763 N N . ARG A 1 232 ? 1.382 10.906 -1.822 1.00 96.75 232 ARG A N 1
ATOM 1764 C CA . ARG A 1 232 ? -0.031 10.536 -1.640 1.00 96.75 232 ARG A CA 1
ATOM 1765 C C . ARG A 1 232 ? -0.795 10.565 -2.960 1.00 96.75 232 ARG A C 1
ATOM 1767 O O . ARG A 1 232 ? -1.607 9.673 -3.181 1.00 96.75 232 ARG A O 1
ATOM 1774 N N . GLN A 1 233 ? -0.539 11.557 -3.812 1.00 96.81 233 GLN A N 1
ATOM 1775 C CA . GLN A 1 233 ? -1.183 11.660 -5.119 1.00 96.81 233 GLN A CA 1
ATOM 1776 C C . GLN A 1 233 ? -0.774 10.499 -6.030 1.00 96.81 233 GLN A C 1
ATOM 1778 O O . GLN A 1 233 ? -1.649 9.795 -6.512 1.00 96.81 233 GLN A O 1
ATOM 1783 N N . ALA A 1 234 ? 0.522 10.202 -6.136 1.00 96.75 234 ALA A N 1
ATOM 1784 C CA . ALA A 1 234 ? 1.025 9.073 -6.919 1.00 96.75 234 ALA A CA 1
ATOM 1785 C C . ALA A 1 234 ? 0.418 7.724 -6.483 1.00 96.75 234 ALA A C 1
ATOM 1787 O O . ALA A 1 234 ? 0.109 6.866 -7.308 1.00 96.75 234 ALA A O 1
ATOM 1788 N N . LEU A 1 235 ? 0.188 7.526 -5.178 1.00 97.50 235 LEU A N 1
ATOM 1789 C CA . LEU A 1 235 ? -0.512 6.335 -4.688 1.00 97.50 235 LEU A CA 1
ATOM 1790 C C . LEU A 1 235 ? -1.994 6.296 -5.109 1.00 97.50 235 LEU A C 1
ATOM 1792 O O . LEU A 1 235 ? -2.520 5.215 -5.379 1.00 97.50 235 LEU A O 1
ATOM 1796 N N . LEU A 1 236 ? -2.675 7.445 -5.140 1.00 97.88 236 LEU A N 1
ATOM 1797 C CA . LEU A 1 236 ? -4.052 7.540 -5.635 1.00 97.88 236 LEU A CA 1
ATOM 1798 C C . LEU A 1 236 ? -4.117 7.276 -7.143 1.00 97.88 236 LEU A C 1
ATOM 1800 O O . LEU A 1 236 ? -4.996 6.534 -7.571 1.00 97.88 236 LEU A O 1
ATOM 1804 N N . ASP A 1 237 ? -3.158 7.790 -7.912 1.00 97.62 237 ASP A N 1
ATOM 1805 C CA . ASP A 1 237 ? -3.054 7.555 -9.355 1.00 97.62 237 ASP A CA 1
ATOM 1806 C C . ASP A 1 237 ? -2.819 6.059 -9.639 1.00 97.62 237 ASP A C 1
ATOM 1808 O O . ASP A 1 237 ? -3.504 5.450 -10.462 1.00 97.62 237 ASP A O 1
ATOM 1812 N N . ALA A 1 238 ? -1.940 5.407 -8.868 1.00 98.00 238 ALA A N 1
ATOM 1813 C CA . ALA A 1 238 ? -1.752 3.956 -8.925 1.00 98.00 238 ALA A CA 1
ATOM 1814 C C . ALA A 1 238 ? -3.046 3.179 -8.603 1.00 98.00 238 ALA A C 1
ATOM 1816 O O . ALA A 1 238 ? -3.340 2.150 -9.217 1.00 98.00 238 ALA A O 1
ATOM 1817 N N . ALA A 1 239 ? -3.844 3.654 -7.645 1.00 97.81 239 ALA A N 1
ATOM 1818 C CA . ALA A 1 239 ? -5.129 3.041 -7.324 1.00 97.81 239 ALA A CA 1
ATOM 1819 C C . ALA A 1 239 ? -6.175 3.237 -8.432 1.00 97.81 239 ALA A C 1
ATOM 1821 O O . ALA A 1 239 ? -6.975 2.331 -8.681 1.00 97.81 239 ALA A O 1
ATOM 1822 N N . GLU A 1 240 ? -6.152 4.379 -9.120 1.00 97.44 240 GLU A N 1
ATOM 1823 C CA . GLU A 1 240 ? -7.000 4.645 -10.280 1.00 97.44 240 GLU A CA 1
ATOM 1824 C C . GLU A 1 240 ? -6.659 3.705 -11.444 1.00 97.44 240 GLU A C 1
ATOM 1826 O O . GLU A 1 240 ? -7.557 3.048 -11.974 1.00 97.44 240 GLU A O 1
ATOM 1831 N N . ILE A 1 241 ? -5.368 3.531 -11.759 1.00 97.75 241 ILE A N 1
ATOM 1832 C CA . ILE A 1 241 ? -4.890 2.555 -12.757 1.00 97.75 241 ILE A CA 1
ATOM 1833 C C . ILE A 1 241 ? -5.335 1.128 -12.385 1.00 97.75 241 ILE A C 1
ATOM 1835 O O . ILE A 1 241 ? -5.689 0.329 -13.253 1.00 97.75 241 ILE A O 1
ATOM 1839 N N . ALA A 1 242 ? -5.372 0.805 -11.089 1.00 97.25 242 ALA A N 1
ATOM 1840 C CA . ALA A 1 242 ? -5.838 -0.485 -10.584 1.00 97.25 242 ALA A CA 1
ATOM 1841 C C . ALA A 1 242 ? -7.374 -0.652 -10.583 1.00 97.25 242 ALA A C 1
ATOM 1843 O O . ALA A 1 242 ? -7.860 -1.680 -10.101 1.00 97.25 242 ALA A O 1
ATOM 1844 N N . ASP A 1 243 ? -8.157 0.316 -11.079 1.00 96.19 243 ASP A N 1
ATOM 1845 C CA . ASP A 1 243 ? -9.628 0.360 -10.986 1.00 96.19 243 ASP A CA 1
ATOM 1846 C C . ASP A 1 243 ? -10.107 0.097 -9.542 1.00 96.19 243 ASP A C 1
ATOM 1848 O O . ASP A 1 243 ? -10.885 -0.823 -9.256 1.00 96.19 243 ASP A O 1
ATOM 1852 N N . MET A 1 244 ? -9.552 0.866 -8.601 1.00 95.31 244 MET A N 1
ATOM 1853 C CA . MET A 1 244 ? -9.927 0.876 -7.189 1.00 95.31 244 MET A CA 1
ATOM 1854 C C . MET A 1 244 ? -10.404 2.269 -6.785 1.00 95.31 244 MET A C 1
ATOM 1856 O O . MET A 1 244 ? -9.677 3.253 -6.875 1.00 95.31 244 MET A O 1
ATOM 1860 N N . LYS A 1 245 ? -11.634 2.360 -6.276 1.00 96.06 245 LYS A N 1
ATOM 1861 C CA . LYS A 1 245 ? -12.176 3.618 -5.761 1.00 96.06 245 LYS A CA 1
ATOM 1862 C C . LYS A 1 245 ? -11.696 3.830 -4.330 1.00 96.06 245 LYS A C 1
ATOM 1864 O O . LYS A 1 245 ? -12.144 3.143 -3.411 1.00 96.06 245 LYS A O 1
ATOM 1869 N N . ILE A 1 246 ? -10.832 4.818 -4.128 1.00 97.75 246 ILE A N 1
ATOM 1870 C CA . ILE A 1 246 ? -10.321 5.133 -2.794 1.00 97.75 246 ILE A CA 1
ATOM 1871 C C . ILE A 1 246 ? -11.330 5.988 -2.025 1.00 97.75 246 ILE A C 1
ATOM 1873 O O . ILE A 1 246 ? -11.641 7.113 -2.406 1.00 97.75 246 ILE A O 1
ATOM 1877 N N . LEU A 1 247 ? -11.856 5.437 -0.930 1.00 96.81 247 LEU A N 1
ATOM 1878 C CA . LEU A 1 247 ? -12.775 6.118 -0.013 1.00 96.81 247 LEU A CA 1
ATOM 1879 C C . LEU A 1 247 ? -12.040 7.095 0.910 1.00 96.81 247 LEU A C 1
ATOM 1881 O O . LEU A 1 247 ? -12.619 8.075 1.373 1.00 96.81 247 LEU A O 1
ATOM 1885 N N . GLY A 1 248 ? -10.771 6.813 1.194 1.00 96.12 248 GLY A N 1
ATOM 1886 C CA . GLY A 1 248 ? -9.920 7.657 2.014 1.00 96.12 248 GLY A CA 1
ATOM 1887 C C . GLY A 1 248 ? -8.534 7.059 2.209 1.00 96.12 248 GLY A C 1
ATOM 1888 O O . GLY A 1 248 ? -8.316 5.860 2.019 1.00 96.12 248 GLY A O 1
ATOM 1889 N N . LEU A 1 249 ? -7.605 7.922 2.611 1.00 96.94 249 LEU A N 1
ATOM 1890 C CA . LEU A 1 249 ? -6.287 7.537 3.098 1.00 96.94 249 LEU A CA 1
ATOM 1891 C C . LEU A 1 249 ? -6.289 7.616 4.624 1.00 96.94 249 LEU A C 1
ATOM 1893 O O . LEU A 1 249 ? -6.807 8.578 5.194 1.00 96.94 249 LEU A O 1
ATOM 1897 N N . ILE A 1 250 ? -5.688 6.633 5.285 1.00 95.62 250 ILE A N 1
ATOM 1898 C CA . ILE A 1 250 ? -5.528 6.617 6.741 1.00 95.62 250 ILE A CA 1
ATOM 1899 C C . ILE A 1 250 ? -4.056 6.445 7.099 1.00 95.62 250 ILE A C 1
ATOM 1901 O O . ILE A 1 250 ? -3.346 5.664 6.477 1.00 95.62 250 ILE A O 1
ATOM 1905 N N . ASP A 1 251 ? -3.577 7.166 8.110 1.00 94.38 251 ASP A N 1
ATOM 1906 C CA . ASP A 1 251 ? -2.188 6.999 8.535 1.00 94.38 251 ASP A CA 1
ATOM 1907 C C . ASP A 1 251 ? -1.988 5.651 9.256 1.00 94.38 251 ASP A C 1
ATOM 1909 O O . ASP A 1 251 ? -2.836 5.250 10.055 1.00 94.38 251 ASP A O 1
ATOM 1913 N N . GLU A 1 252 ? -0.839 4.993 9.068 1.00 92.25 252 GLU A N 1
ATOM 1914 C CA . GLU A 1 252 ? -0.526 3.664 9.641 1.00 92.25 252 GLU A CA 1
ATOM 1915 C C . GLU A 1 252 ? -0.854 3.521 11.136 1.00 92.25 252 GLU A C 1
ATOM 1917 O O . GLU A 1 252 ? -1.654 2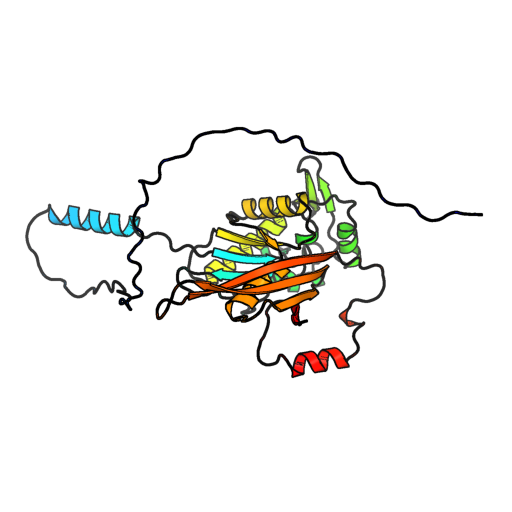.672 11.535 1.00 92.25 252 GLU A O 1
ATOM 1922 N N . ASN A 1 253 ? -0.294 4.390 11.980 1.00 93.81 253 ASN A N 1
ATOM 1923 C CA . ASN A 1 253 ? -0.541 4.332 13.424 1.00 93.81 253 ASN A CA 1
ATOM 1924 C C . ASN A 1 253 ? -1.982 4.711 13.794 1.00 93.81 253 ASN A C 1
ATOM 1926 O O . ASN A 1 253 ? -2.473 4.304 14.841 1.00 93.81 253 ASN A O 1
ATOM 1930 N N . THR A 1 254 ? -2.670 5.471 12.938 1.00 94.38 254 THR A N 1
ATOM 1931 C CA . THR A 1 254 ? -4.084 5.821 13.136 1.00 94.38 254 THR A CA 1
ATOM 1932 C C . THR A 1 254 ? -4.978 4.619 12.830 1.00 94.38 254 THR A C 1
ATOM 1934 O O . THR A 1 254 ? -5.897 4.336 13.592 1.00 94.38 254 THR A O 1
ATOM 1937 N N . ALA A 1 255 ? -4.674 3.858 11.775 1.00 92.75 255 ALA A N 1
ATOM 1938 C CA . ALA A 1 255 ? -5.350 2.597 11.476 1.00 92.75 255 ALA A CA 1
ATOM 1939 C C . ALA A 1 255 ? -5.136 1.565 12.593 1.00 92.75 255 ALA A C 1
ATOM 1941 O O . ALA A 1 255 ? -6.075 0.886 13.009 1.00 92.75 255 ALA A O 1
ATOM 1942 N N . ALA A 1 256 ? -3.920 1.492 13.136 1.00 91.06 256 ALA A N 1
ATOM 1943 C CA . ALA A 1 256 ? -3.633 0.624 14.268 1.00 91.06 256 ALA A CA 1
ATOM 1944 C C . ALA A 1 256 ? -4.365 1.054 15.550 1.00 91.06 256 ALA A C 1
ATOM 1946 O O . ALA A 1 256 ? -4.887 0.204 16.270 1.00 91.06 256 ALA A O 1
ATOM 1947 N N . ALA A 1 257 ? -4.450 2.361 15.812 1.00 92.31 257 ALA A N 1
ATOM 1948 C CA . ALA A 1 257 ? -5.236 2.907 16.913 1.00 92.31 257 ALA A CA 1
ATOM 1949 C C . ALA A 1 257 ? -6.731 2.594 16.766 1.00 92.31 257 ALA A C 1
ATOM 1951 O O . ALA A 1 257 ? -7.363 2.198 17.742 1.00 92.31 257 ALA A O 1
ATOM 1952 N N . LEU A 1 258 ? -7.275 2.693 15.549 1.00 90.25 258 LEU A N 1
ATOM 1953 C CA . LEU A 1 258 ? -8.654 2.309 15.256 1.00 90.25 258 LEU A CA 1
ATOM 1954 C C . LEU A 1 258 ? -8.895 0.824 15.548 1.00 90.25 258 LEU A C 1
ATOM 1956 O O . LEU A 1 258 ? -9.860 0.491 16.223 1.00 90.25 258 LEU A O 1
ATOM 1960 N N . LEU A 1 259 ? -8.010 -0.066 15.094 1.00 86.75 259 LEU A N 1
ATOM 1961 C CA . LEU A 1 259 ? -8.136 -1.493 15.399 1.00 86.75 259 LEU A CA 1
ATOM 1962 C C . LEU A 1 259 ? -8.056 -1.755 16.908 1.00 86.75 259 LEU A C 1
ATOM 1964 O O . LEU A 1 259 ? -8.799 -2.576 17.434 1.00 86.75 259 LEU A O 1
ATOM 1968 N N . PHE A 1 260 ? -7.175 -1.040 17.607 1.00 86.88 260 PHE A N 1
ATOM 1969 C CA . PHE A 1 260 ? -7.020 -1.184 19.046 1.00 86.88 260 PHE A CA 1
ATOM 1970 C C . PHE A 1 260 ? -8.260 -0.712 19.809 1.00 86.88 260 PHE A C 1
ATOM 1972 O O . PHE A 1 260 ? -8.668 -1.367 20.759 1.00 86.88 260 PHE A O 1
ATOM 1979 N N . VAL A 1 261 ? -8.890 0.394 19.410 1.00 85.94 261 VAL A N 1
ATOM 1980 C CA . VAL A 1 261 ? -10.004 0.965 20.178 1.00 85.94 261 VAL A CA 1
ATOM 1981 C C . VAL A 1 261 ? -11.290 0.134 20.089 1.00 85.94 261 VAL A C 1
ATOM 1983 O O . VAL A 1 261 ? -12.100 0.187 21.007 1.00 85.94 261 VAL A O 1
ATOM 1986 N N . VAL A 1 262 ? -11.486 -0.640 19.013 1.00 80.88 262 VAL A N 1
ATOM 1987 C CA . VAL A 1 262 ? -12.730 -1.402 18.774 1.00 80.88 262 VAL A CA 1
ATOM 1988 C C . VAL A 1 262 ? -13.027 -2.400 19.898 1.00 80.88 262 VAL A C 1
ATOM 1990 O O . VAL A 1 262 ? -14.185 -2.547 20.284 1.00 80.88 262 VAL A O 1
ATOM 1993 N N . ASP A 1 263 ? -11.994 -3.024 20.464 1.00 76.50 263 ASP A N 1
ATOM 1994 C CA . ASP A 1 263 ? -12.138 -4.056 21.497 1.00 76.50 263 ASP A CA 1
ATOM 1995 C C . ASP A 1 263 ? -11.941 -3.526 22.930 1.00 76.50 263 ASP A C 1
ATOM 1997 O O . ASP A 1 263 ? -11.993 -4.301 23.888 1.00 76.50 263 ASP A O 1
ATOM 2001 N N . ASN A 1 264 ? -11.690 -2.222 23.106 1.00 80.81 264 ASN A N 1
ATOM 2002 C CA . ASN A 1 264 ? -11.312 -1.645 24.396 1.00 80.81 264 ASN A CA 1
ATOM 2003 C C . ASN A 1 264 ? -12.268 -0.528 24.835 1.00 80.81 264 ASN A C 1
ATOM 2005 O O . ASN A 1 264 ? -12.617 0.369 24.071 1.00 80.81 264 ASN A O 1
ATOM 2009 N N . VAL A 1 265 ? -12.655 -0.563 26.112 1.00 81.69 265 VAL A N 1
ATOM 2010 C CA . VAL A 1 265 ? -13.475 0.472 26.753 1.00 81.69 265 VAL A CA 1
ATOM 2011 C C . VAL A 1 265 ? -12.605 1.237 27.743 1.00 81.69 265 VAL A C 1
ATOM 2013 O O . VAL A 1 265 ? -11.921 0.627 28.562 1.00 81.69 265 VAL A O 1
ATOM 2016 N N . TYR A 1 266 ? -12.658 2.566 27.683 1.00 82.94 266 TYR A N 1
ATOM 2017 C CA . TYR A 1 266 ? -11.852 3.454 28.519 1.00 82.94 266 TYR A CA 1
ATOM 2018 C C . TYR A 1 266 ? -12.758 4.287 29.420 1.00 82.94 266 TYR A C 1
ATOM 2020 O O . TYR A 1 266 ? -13.510 5.131 28.939 1.00 82.94 266 TYR A O 1
ATOM 2028 N N . GLU A 1 267 ? -12.686 4.061 30.732 1.00 82.88 267 GLU A N 1
ATOM 2029 C CA . GLU A 1 267 ? -13.440 4.855 31.716 1.00 82.88 267 GLU A CA 1
ATOM 2030 C C . GLU A 1 267 ? -12.868 6.266 31.880 1.00 82.88 267 GLU A C 1
ATOM 2032 O O . GLU A 1 267 ? -13.602 7.210 32.160 1.00 82.88 267 GLU A O 1
ATOM 2037 N N . GLN A 1 268 ? -11.558 6.412 31.673 1.00 87.50 268 GLN A N 1
ATOM 2038 C CA . GLN A 1 268 ? -10.845 7.683 31.716 1.00 87.50 268 GLN A CA 1
ATOM 2039 C C . GLN A 1 268 ? -10.002 7.857 30.448 1.00 87.50 268 GLN A C 1
ATOM 2041 O O . GLN A 1 268 ? -9.533 6.854 29.893 1.00 87.50 268 GLN A O 1
ATOM 2046 N N . PRO A 1 269 ? -9.778 9.105 29.988 1.00 89.75 269 PRO A N 1
ATOM 2047 C CA . PRO A 1 269 ? -8.850 9.376 28.898 1.00 89.75 269 PRO A CA 1
ATOM 2048 C C . PRO A 1 269 ? -7.480 8.754 29.186 1.00 89.75 269 PRO A C 1
ATOM 2050 O O . PRO A 1 269 ? -6.853 9.057 30.198 1.00 89.75 269 PRO A O 1
ATOM 2053 N N . THR A 1 270 ? -7.037 7.859 28.309 1.00 92.12 270 THR A N 1
ATOM 2054 C CA . THR A 1 270 ? -5.798 7.089 28.456 1.00 92.12 270 THR A CA 1
ATOM 2055 C C . THR A 1 270 ? -4.879 7.386 27.286 1.00 92.12 270 THR A C 1
ATOM 2057 O O . THR A 1 270 ? -5.276 7.253 26.130 1.00 92.12 270 THR A O 1
ATOM 2060 N N . ASN A 1 271 ? -3.637 7.759 27.572 1.00 92.56 271 ASN A N 1
ATOM 2061 C CA . ASN A 1 271 ? -2.644 8.023 26.543 1.00 92.56 271 ASN A CA 1
ATOM 2062 C C . ASN A 1 271 ? -1.914 6.735 26.153 1.00 92.56 271 ASN A C 1
ATOM 2064 O O . ASN A 1 271 ? -1.396 6.004 26.991 1.00 92.56 271 ASN A O 1
ATOM 2068 N N . ILE A 1 272 ? -1.860 6.457 24.856 1.00 92.12 272 ILE A N 1
ATOM 2069 C CA . ILE A 1 272 ? -1.228 5.264 24.299 1.00 92.12 272 ILE A CA 1
ATOM 2070 C C . ILE A 1 272 ? -0.247 5.684 23.221 1.00 92.12 272 ILE A C 1
ATOM 2072 O O . ILE A 1 272 ? -0.572 6.462 22.322 1.00 92.12 272 ILE A O 1
ATOM 2076 N N . ILE A 1 273 ? 0.962 5.142 23.298 1.00 93.25 273 ILE A N 1
ATOM 2077 C CA . ILE A 1 273 ? 1.982 5.314 22.279 1.00 93.25 273 ILE A CA 1
ATOM 2078 C C . ILE A 1 273 ? 1.947 4.115 21.335 1.00 93.25 273 ILE A C 1
ATOM 2080 O O . ILE A 1 273 ? 2.173 2.966 21.718 1.00 93.25 273 ILE A O 1
ATOM 2084 N N . PHE A 1 274 ? 1.705 4.417 20.066 1.00 91.56 274 PHE A N 1
ATOM 2085 C CA . PHE A 1 274 ? 1.822 3.485 18.957 1.00 91.56 274 PHE A CA 1
ATOM 2086 C C . PHE A 1 274 ? 3.216 3.616 18.357 1.00 91.56 274 PHE A C 1
ATOM 2088 O O . PHE A 1 274 ? 3.547 4.664 17.804 1.00 91.56 274 PHE A O 1
ATOM 2095 N N . TYR A 1 275 ? 4.027 2.566 18.478 1.00 91.88 275 TYR A N 1
ATOM 2096 C CA . TYR A 1 275 ? 5.382 2.501 17.941 1.00 91.88 275 TYR A CA 1
ATOM 2097 C C . TYR A 1 275 ? 5.438 1.477 16.805 1.00 91.88 275 TYR A C 1
ATOM 2099 O O . TYR A 1 275 ? 5.331 0.272 17.030 1.00 91.88 275 TYR A O 1
ATOM 2107 N N . ASN A 1 276 ? 5.590 1.954 15.573 1.00 88.62 276 ASN A N 1
ATOM 2108 C CA . ASN A 1 276 ? 5.597 1.146 14.359 1.00 88.62 276 ASN A CA 1
ATOM 2109 C C . ASN A 1 276 ? 6.989 1.158 13.735 1.00 88.62 276 ASN A C 1
ATOM 2111 O O . ASN A 1 276 ? 7.423 2.168 13.172 1.00 88.62 276 ASN A O 1
ATOM 2115 N N . LEU A 1 277 ? 7.679 0.027 13.861 1.00 88.94 277 LEU A N 1
ATOM 2116 C CA . LEU A 1 277 ? 8.989 -0.203 13.276 1.00 88.94 277 LEU A CA 1
ATOM 2117 C C . LEU A 1 277 ? 8.825 -1.115 12.058 1.00 88.94 277 LEU A C 1
ATOM 2119 O O . LEU A 1 277 ? 8.788 -2.340 12.173 1.00 88.94 277 LEU A O 1
ATOM 2123 N N . GLY A 1 278 ? 8.708 -0.490 10.890 1.00 82.19 278 GLY A N 1
ATOM 2124 C CA . GLY A 1 278 ? 8.662 -1.176 9.606 1.00 82.19 278 GLY A CA 1
ATOM 2125 C C . GLY A 1 278 ? 10.056 -1.433 9.034 1.00 82.19 278 GLY A C 1
ATOM 2126 O O . GLY A 1 278 ? 11.073 -1.005 9.581 1.00 82.19 278 GLY A O 1
ATOM 2127 N N . ALA A 1 279 ? 10.103 -2.090 7.876 1.00 80.75 279 ALA A N 1
ATOM 2128 C CA . ALA A 1 279 ? 11.358 -2.387 7.183 1.00 80.75 279 ALA A CA 1
ATOM 2129 C C . ALA A 1 279 ? 12.128 -1.116 6.774 1.00 80.75 279 ALA A C 1
ATOM 2131 O O . ALA A 1 279 ? 13.346 -1.033 6.925 1.00 80.75 279 ALA A O 1
ATOM 2132 N N . SER A 1 280 ? 11.405 -0.096 6.302 1.00 79.31 280 SER A N 1
ATOM 2133 C CA . SER A 1 280 ? 11.978 1.131 5.730 1.00 79.31 280 SER A CA 1
ATOM 2134 C C . SER A 1 280 ? 11.755 2.392 6.565 1.00 79.31 280 SER A C 1
ATOM 2136 O O . SER A 1 280 ? 12.211 3.470 6.181 1.00 79.31 280 SER A O 1
ATOM 2138 N N . SER A 1 281 ? 11.013 2.319 7.668 1.00 84.44 281 SER A N 1
ATOM 2139 C CA . SER A 1 281 ? 10.625 3.510 8.427 1.00 84.44 281 SER A CA 1
ATOM 2140 C C . SER A 1 281 ? 10.262 3.202 9.867 1.00 84.44 281 SER A C 1
ATOM 2142 O O . SER A 1 281 ? 9.816 2.106 10.195 1.00 84.44 281 SER A O 1
ATOM 2144 N N . LEU A 1 282 ? 10.404 4.226 10.702 1.00 89.19 282 LEU A N 1
ATOM 2145 C CA . LEU A 1 282 ? 9.954 4.230 12.084 1.00 89.19 282 LEU A CA 1
ATOM 2146 C C . LEU A 1 282 ? 8.911 5.333 12.264 1.00 89.19 282 LEU A C 1
ATOM 2148 O O . LEU A 1 282 ? 9.164 6.478 11.885 1.00 89.19 282 LEU A O 1
ATOM 2152 N N . GLN A 1 283 ? 7.767 5.003 12.861 1.00 90.19 283 GLN A N 1
ATOM 2153 C CA . GLN A 1 283 ? 6.706 5.957 13.181 1.00 90.19 283 GLN A CA 1
ATOM 2154 C C . GLN A 1 283 ? 6.252 5.801 14.626 1.00 90.19 283 GLN A C 1
ATOM 2156 O O . GLN A 1 283 ? 5.993 4.695 15.094 1.00 90.19 283 GLN A O 1
ATOM 2161 N N . VAL A 1 284 ? 6.093 6.921 15.320 1.00 93.12 284 VAL A N 1
ATOM 2162 C CA . VAL A 1 284 ? 5.584 6.976 16.687 1.00 93.12 284 VAL A CA 1
ATOM 2163 C C . VAL A 1 284 ? 4.402 7.933 16.735 1.00 93.12 284 VAL A C 1
ATOM 2165 O O . VAL A 1 284 ? 4.439 9.026 16.167 1.00 93.12 284 VAL A O 1
ATOM 2168 N N . SER A 1 285 ? 3.316 7.526 17.384 1.00 93.94 285 SER A N 1
ATOM 2169 C CA . SER A 1 285 ? 2.145 8.383 17.569 1.00 93.94 285 SER A CA 1
ATOM 2170 C C . SER A 1 285 ? 1.623 8.291 18.990 1.00 93.94 285 SER A C 1
ATOM 2172 O O . SER A 1 285 ? 1.434 7.192 19.502 1.00 93.94 285 SER A O 1
ATOM 2174 N N . LEU A 1 286 ? 1.377 9.446 19.605 1.00 95.19 286 LEU A N 1
ATOM 2175 C CA . LEU A 1 286 ? 0.686 9.554 20.883 1.00 95.19 286 LEU A CA 1
ATOM 2176 C C . LEU A 1 286 ? -0.806 9.701 20.602 1.00 95.19 286 LEU A C 1
ATOM 2178 O O . LEU A 1 286 ? -1.221 10.653 19.937 1.00 95.19 286 LEU A O 1
ATOM 2182 N N . VAL A 1 287 ? -1.602 8.764 21.097 1.00 95.00 287 VAL A N 1
ATOM 2183 C CA . VAL A 1 287 ? -3.045 8.713 20.883 1.00 95.00 287 VAL A CA 1
ATOM 2184 C C . VAL A 1 287 ? -3.737 8.700 22.231 1.00 95.00 287 VAL A C 1
ATOM 2186 O O . VAL A 1 287 ? -3.479 7.833 23.058 1.00 95.00 287 VAL A O 1
ATOM 2189 N N . GLU A 1 288 ? -4.628 9.655 22.443 1.00 94.25 288 GLU A N 1
ATOM 2190 C CA . GLU A 1 288 ? -5.514 9.654 23.596 1.00 94.25 288 GLU A CA 1
ATOM 2191 C C . GLU A 1 288 ? -6.763 8.845 23.252 1.00 94.25 288 GLU A C 1
ATOM 2193 O O . GLU A 1 288 ? -7.468 9.156 22.290 1.00 94.25 288 GLU A O 1
ATOM 2198 N N . MET A 1 289 ? -7.021 7.802 24.030 1.00 92.56 289 MET A N 1
ATOM 2199 C CA . MET A 1 289 ? -8.185 6.933 23.929 1.00 92.56 289 MET A CA 1
ATOM 2200 C C . MET A 1 289 ? -9.191 7.303 25.012 1.00 92.56 289 MET A C 1
ATOM 2202 O O . MET A 1 289 ? -8.830 7.485 26.170 1.00 92.56 289 MET A O 1
ATOM 2206 N N . SER A 1 290 ? -10.464 7.390 24.656 1.00 91.50 290 SER A N 1
ATOM 2207 C CA . SER A 1 290 ? -11.555 7.676 25.586 1.00 91.50 290 SER A CA 1
ATOM 2208 C C . SER A 1 290 ? -12.818 6.927 25.167 1.00 91.50 290 SER A C 1
ATOM 2210 O O . SER A 1 290 ? -12.919 6.380 24.066 1.00 91.50 290 SER A O 1
ATOM 2212 N N . SER A 1 291 ? -13.804 6.855 26.052 1.00 90.50 291 SER A N 1
ATOM 2213 C CA . SER A 1 291 ? -15.140 6.387 25.699 1.00 90.50 291 SER A CA 1
ATOM 2214 C C . SER A 1 291 ? -16.163 7.399 26.176 1.00 90.50 291 SER A C 1
ATOM 2216 O O . SER A 1 291 ? -16.040 7.947 27.268 1.00 90.50 291 SER A O 1
ATOM 2218 N N . TYR A 1 292 ? -17.180 7.650 25.358 1.00 85.69 292 TYR A N 1
ATOM 2219 C CA . TYR A 1 292 ? -18.313 8.469 25.761 1.00 85.69 292 TYR A CA 1
ATOM 2220 C C . TYR A 1 292 ? -19.595 7.651 25.711 1.00 85.69 292 TYR A C 1
ATOM 2222 O O . TYR A 1 292 ? -19.785 6.758 24.883 1.00 85.69 292 TYR A O 1
ATOM 2230 N N . VAL A 1 293 ? -20.471 7.954 26.656 1.00 85.06 293 VAL A N 1
ATOM 2231 C CA . VAL A 1 293 ? -21.758 7.301 26.824 1.00 85.06 293 VAL A CA 1
ATOM 2232 C C . VAL A 1 293 ? -22.835 8.199 26.235 1.00 85.06 293 VAL A C 1
ATOM 2234 O O . VAL A 1 293 ? -22.860 9.403 26.483 1.00 85.06 293 VAL A O 1
ATOM 2237 N N . THR A 1 294 ? -23.759 7.611 25.486 1.00 83.56 294 THR A N 1
ATOM 2238 C CA . THR A 1 294 ? -24.976 8.290 25.031 1.00 83.56 294 THR A CA 1
ATOM 2239 C C . THR A 1 294 ? -26.209 7.516 25.487 1.00 83.56 294 THR A C 1
ATOM 2241 O O . THR A 1 294 ? -26.166 6.295 25.637 1.00 83.56 294 THR A O 1
ATOM 2244 N N . GLY A 1 295 ? -27.324 8.221 25.687 1.00 82.25 295 GLY A N 1
ATOM 2245 C CA . GLY A 1 295 ? -28.570 7.631 26.184 1.00 82.25 295 GLY A CA 1
ATOM 2246 C C . GLY A 1 295 ? -28.697 7.664 27.711 1.00 82.25 295 GLY A C 1
ATOM 2247 O O . GLY A 1 295 ? -27.865 8.236 28.412 1.00 82.25 295 GLY A O 1
ATOM 2248 N N . ARG A 1 296 ? -29.798 7.106 28.228 1.00 75.56 296 ARG A N 1
ATOM 2249 C CA . ARG A 1 296 ? -30.079 6.966 29.667 1.00 75.56 296 ARG A CA 1
ATOM 2250 C C . ARG A 1 296 ? -30.748 5.618 29.936 1.00 75.56 296 ARG A C 1
ATOM 2252 O O . ARG A 1 296 ? -31.577 5.177 29.138 1.00 75.56 296 ARG A O 1
ATOM 2259 N N . GLY A 1 297 ? -30.438 5.010 31.080 1.00 77.75 297 GLY A N 1
ATOM 2260 C CA . GLY A 1 297 ? -31.059 3.759 31.525 1.00 77.75 297 GLY A CA 1
ATOM 2261 C C . GLY A 1 297 ? -30.714 2.578 30.614 1.00 77.75 297 GLY A C 1
ATOM 2262 O O . GLY A 1 297 ? -29.566 2.401 30.232 1.00 77.75 297 GLY A O 1
ATOM 2263 N N . SER A 1 298 ? -31.712 1.780 30.230 1.00 76.44 298 SER A N 1
ATOM 2264 C CA . SER A 1 298 ? -31.528 0.579 29.397 1.00 76.44 298 SER A CA 1
ATOM 2265 C C . SER A 1 298 ? -31.058 0.848 27.958 1.00 76.44 298 SER A C 1
ATOM 2267 O O . SER A 1 298 ? -30.682 -0.092 27.265 1.00 76.44 298 SER A O 1
ATOM 2269 N N . ASN A 1 299 ? -31.061 2.108 27.507 1.00 81.94 299 ASN A N 1
ATOM 2270 C CA . ASN A 1 299 ? -30.621 2.518 26.168 1.00 81.94 299 ASN A CA 1
ATOM 2271 C C . ASN A 1 299 ? -29.205 3.122 26.159 1.00 81.94 299 ASN A C 1
ATOM 2273 O O . ASN A 1 299 ? -28.855 3.845 25.224 1.00 81.94 299 ASN A O 1
ATOM 2277 N N . GLU A 1 300 ? -28.411 2.881 27.204 1.00 83.00 300 GLU A N 1
ATOM 2278 C CA . GLU A 1 300 ? -27.026 3.341 27.268 1.00 83.00 300 GLU A CA 1
ATOM 2279 C C . GLU A 1 300 ? -26.182 2.694 26.158 1.00 83.00 300 GLU A C 1
ATOM 2281 O O . GLU A 1 300 ? -26.060 1.472 26.075 1.00 83.00 300 GLU A O 1
ATOM 2286 N N . LYS A 1 301 ? -25.584 3.523 25.297 1.00 83.00 301 LYS A N 1
ATOM 2287 C CA . LYS A 1 301 ? -24.626 3.096 24.273 1.00 83.00 301 LYS A CA 1
ATOM 2288 C C . LYS A 1 301 ? -23.278 3.740 24.540 1.00 83.00 301 LYS A C 1
ATOM 2290 O O . LYS A 1 301 ? -23.180 4.966 24.618 1.00 83.00 301 LYS A O 1
ATOM 2295 N N . ARG A 1 302 ? -22.246 2.907 24.642 1.00 82.31 302 ARG A N 1
ATOM 2296 C CA . ARG A 1 302 ? -20.851 3.334 24.762 1.00 82.31 302 ARG A CA 1
ATOM 2297 C C . ARG A 1 302 ? -20.214 3.406 23.385 1.00 82.31 302 ARG A C 1
ATOM 2299 O O . ARG A 1 302 ? -20.300 2.453 22.616 1.00 82.31 302 ARG A O 1
ATOM 2306 N N . PHE A 1 303 ? -19.567 4.527 23.107 1.00 84.88 303 PHE A N 1
ATOM 2307 C CA . PHE A 1 303 ? -18.811 4.754 21.888 1.00 84.88 303 PHE A CA 1
ATOM 2308 C C . PHE A 1 303 ? -17.347 4.992 22.230 1.00 84.88 303 PHE A C 1
ATOM 2310 O O . PHE A 1 303 ? -17.018 5.828 23.073 1.00 84.88 303 PHE A O 1
ATOM 2317 N N . ALA A 1 304 ? -16.476 4.254 21.552 1.00 87.00 304 ALA A N 1
ATOM 2318 C CA . ALA A 1 304 ? -15.046 4.492 21.568 1.00 87.00 304 ALA A CA 1
ATOM 2319 C C . ALA A 1 304 ? -14.712 5.785 20.810 1.00 87.00 304 ALA A C 1
ATOM 2321 O O . ALA A 1 304 ? -15.263 6.060 19.742 1.00 87.00 304 ALA A O 1
ATOM 2322 N N . HIS A 1 305 ? -13.787 6.568 21.354 1.00 89.44 305 HIS A N 1
ATOM 2323 C CA . HIS A 1 305 ? -13.247 7.761 20.722 1.00 89.44 305 HIS A CA 1
ATOM 2324 C C . HIS A 1 305 ? -11.732 7.785 20.887 1.00 89.44 305 HIS A C 1
ATOM 2326 O O . HIS A 1 305 ? -11.208 7.458 21.949 1.00 89.44 305 HIS A O 1
ATOM 2332 N N . PHE A 1 306 ? -11.020 8.207 19.849 1.00 92.31 306 PHE A N 1
ATOM 2333 C CA . PHE A 1 306 ? -9.589 8.429 19.944 1.00 92.31 306 PHE A CA 1
ATOM 2334 C C . PHE A 1 306 ? -9.197 9.720 19.240 1.00 92.31 306 PHE A C 1
ATOM 2336 O O . PHE A 1 306 ? -9.785 10.096 18.225 1.00 92.31 306 PHE A O 1
ATOM 2343 N N . THR A 1 307 ? -8.180 10.383 19.779 1.00 94.31 307 THR A N 1
ATOM 2344 C CA . THR A 1 307 ? -7.584 11.583 19.197 1.00 94.31 307 THR A CA 1
ATOM 2345 C C . THR A 1 307 ? -6.079 11.396 19.111 1.00 94.31 307 THR A C 1
ATOM 2347 O O . THR A 1 307 ? -5.416 11.120 20.110 1.00 94.31 307 THR A O 1
ATOM 2350 N N . VAL A 1 308 ? -5.510 11.570 17.917 1.00 94.75 308 VAL A N 1
ATOM 2351 C CA . VAL A 1 308 ? -4.053 11.550 17.764 1.00 94.75 308 VAL A CA 1
ATOM 2352 C C . VAL A 1 308 ? -3.488 12.902 18.196 1.00 94.75 308 VAL A C 1
ATOM 2354 O O . VAL A 1 308 ? -3.734 13.913 17.545 1.00 94.75 308 VAL A O 1
ATOM 2357 N N . ARG A 1 309 ? -2.743 12.916 19.305 1.00 95.44 309 ARG A N 1
ATOM 2358 C CA . ARG A 1 309 ? -2.177 14.121 19.931 1.00 95.44 309 ARG A CA 1
ATOM 2359 C C . ARG A 1 309 ? -0.875 14.563 19.269 1.00 95.44 309 ARG A C 1
ATOM 2361 O O . ARG A 1 309 ? -0.640 15.755 19.115 1.00 95.44 309 ARG A O 1
ATOM 2368 N N . ALA A 1 310 ? -0.038 13.606 18.877 1.00 93.69 310 ALA A N 1
ATOM 2369 C CA . ALA A 1 310 ? 1.232 13.874 18.214 1.00 93.69 310 ALA A CA 1
ATOM 2370 C C . ALA A 1 310 ? 1.625 12.717 17.293 1.00 93.69 310 ALA A C 1
ATOM 2372 O O . ALA A 1 310 ? 1.310 11.556 17.567 1.00 93.69 310 ALA A O 1
ATOM 2373 N N . LYS A 1 311 ? 2.342 13.037 16.213 1.00 93.75 311 LYS A N 1
ATOM 2374 C CA . LYS A 1 311 ? 2.915 12.070 15.273 1.00 93.75 311 LYS A CA 1
ATOM 2375 C C . LYS A 1 311 ? 4.344 12.485 14.958 1.00 93.75 311 LYS A C 1
ATOM 2377 O O . LYS A 1 311 ? 4.607 13.655 14.697 1.00 93.75 311 LYS A O 1
ATOM 2382 N N . VAL A 1 312 ? 5.250 11.521 14.955 1.00 90.94 312 VAL A N 1
ATOM 2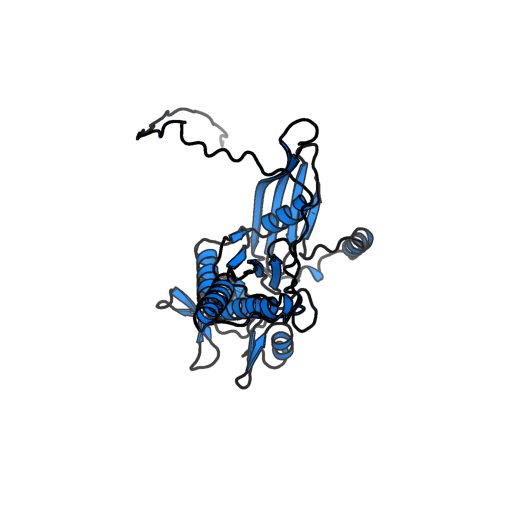383 C CA . VAL A 1 312 ? 6.604 11.678 14.435 1.00 90.94 312 VAL A CA 1
ATOM 2384 C C . VAL A 1 312 ? 6.933 10.447 13.613 1.00 90.94 312 VAL A C 1
ATOM 2386 O O . VAL A 1 312 ? 6.594 9.325 13.982 1.00 90.94 312 VAL A O 1
ATOM 2389 N N . GLY A 1 313 ? 7.586 10.644 12.480 1.00 82.94 313 GLY A N 1
ATOM 2390 C CA . GLY A 1 313 ? 7.997 9.545 11.633 1.00 82.94 313 GLY A CA 1
ATOM 2391 C C . GLY A 1 313 ? 9.246 9.908 10.863 1.00 82.94 313 GLY A C 1
ATOM 2392 O O . GLY A 1 313 ? 9.463 11.068 10.519 1.00 82.94 313 GLY A O 1
ATOM 2393 N N . SER A 1 314 ? 10.082 8.909 10.621 1.00 78.31 314 SER A N 1
ATOM 2394 C CA . SER A 1 314 ? 11.297 9.067 9.840 1.00 78.31 314 SER A CA 1
ATOM 2395 C C . SER A 1 314 ? 11.408 7.940 8.827 1.00 78.31 314 SER A C 1
ATOM 2397 O O . SER A 1 314 ? 11.258 6.758 9.159 1.00 78.31 314 SER A O 1
ATOM 2399 N N . LYS A 1 315 ? 11.707 8.319 7.581 1.00 73.25 315 LYS A N 1
ATOM 2400 C CA . LYS A 1 315 ? 12.221 7.395 6.568 1.00 73.25 315 LYS A CA 1
ATOM 2401 C C . LYS A 1 315 ? 13.583 6.925 7.075 1.00 73.25 315 LYS A C 1
ATOM 2403 O O . LYS A 1 315 ? 14.434 7.754 7.404 1.00 73.25 315 LYS A O 1
ATOM 2408 N N . ARG A 1 316 ? 13.806 5.616 7.178 1.00 62.72 316 ARG A N 1
ATOM 2409 C CA . ARG A 1 316 ? 15.098 5.094 7.623 1.00 62.72 316 ARG A CA 1
ATOM 2410 C C . ARG A 1 316 ? 16.159 5.534 6.610 1.00 62.72 316 ARG A C 1
ATOM 2412 O O . ARG A 1 316 ? 16.199 5.033 5.495 1.00 62.72 316 ARG A O 1
ATOM 2419 N N . ARG A 1 317 ? 17.021 6.483 6.992 1.00 50.56 317 ARG A N 1
ATOM 2420 C CA . ARG A 1 317 ? 18.313 6.669 6.325 1.00 50.56 317 ARG A CA 1
ATOM 2421 C C . ARG A 1 317 ? 19.165 5.490 6.770 1.00 50.56 317 ARG A C 1
ATOM 2423 O O . ARG A 1 317 ? 19.601 5.475 7.919 1.00 50.56 317 ARG A O 1
ATOM 2430 N N . GLU A 1 318 ? 19.387 4.503 5.909 1.00 49.41 318 GLU A N 1
ATOM 2431 C CA . GLU A 1 318 ? 20.391 3.456 6.147 1.00 49.41 318 GLU A CA 1
ATOM 2432 C C . GLU A 1 318 ? 21.793 4.061 5.983 1.00 49.41 318 GLU A C 1
ATOM 2434 O O . GLU A 1 318 ? 22.586 3.681 5.138 1.00 49.41 318 GLU A O 1
ATOM 2439 N N . ARG A 1 319 ? 22.107 5.080 6.792 1.00 34.12 319 ARG A N 1
ATOM 2440 C CA . ARG A 1 319 ? 23.442 5.662 6.844 1.00 34.12 319 ARG A CA 1
ATOM 2441 C C . ARG A 1 319 ? 24.342 4.578 7.443 1.00 34.12 319 ARG A C 1
ATOM 2443 O O . ARG A 1 319 ? 24.156 4.210 8.599 1.00 34.12 319 ARG A O 1
ATOM 2450 N N . GLY A 1 320 ? 25.229 4.029 6.614 1.00 37.34 320 GLY A N 1
ATOM 2451 C CA . GLY A 1 320 ? 25.972 2.787 6.830 1.00 37.34 320 GLY A CA 1
ATOM 2452 C C . GLY A 1 320 ? 26.305 2.422 8.282 1.00 37.34 320 GLY A C 1
ATOM 2453 O O . GLY A 1 320 ? 27.129 3.073 8.918 1.00 37.34 320 GLY A O 1
ATOM 2454 N N . ARG A 1 321 ? 25.675 1.342 8.762 1.00 34.72 321 ARG A N 1
ATOM 2455 C CA . ARG A 1 321 ? 26.186 0.280 9.658 1.00 34.72 321 ARG A CA 1
ATOM 2456 C C . ARG A 1 321 ? 24.996 -0.506 10.220 1.00 34.72 321 ARG A C 1
ATOM 2458 O O . ARG A 1 321 ? 24.269 0.014 11.053 1.00 34.72 321 ARG A O 1
ATOM 2465 N N . LYS A 1 322 ? 24.891 -1.762 9.767 1.00 34.69 322 LYS A N 1
ATOM 2466 C CA . LYS A 1 322 ? 24.070 -2.885 10.259 1.00 34.69 322 LYS A CA 1
ATOM 2467 C C . LYS A 1 322 ? 22.556 -2.646 10.407 1.00 34.69 322 LYS A C 1
ATOM 2469 O O . LYS A 1 322 ? 22.076 -1.724 11.061 1.00 34.69 322 LYS A O 1
ATOM 2474 N N . GLY A 1 323 ? 21.784 -3.543 9.794 1.00 39.16 323 GLY A N 1
ATOM 2475 C CA . GLY A 1 323 ? 20.338 -3.621 9.969 1.00 39.16 323 GLY A CA 1
ATOM 2476 C C . GLY A 1 323 ? 19.970 -3.783 11.450 1.00 39.16 323 GLY A C 1
ATOM 2477 O O . GLY A 1 323 ? 20.739 -4.307 12.246 1.00 39.16 323 GLY A O 1
ATOM 2478 N N . PHE A 1 324 ? 18.761 -3.362 11.826 1.00 39.91 324 PHE A N 1
ATOM 2479 C CA . PHE A 1 324 ? 18.265 -3.465 13.204 1.00 39.91 324 PHE A CA 1
ATOM 2480 C C . PHE A 1 324 ? 18.212 -4.914 13.759 1.00 39.91 324 PHE A C 1
ATOM 2482 O O . PHE A 1 324 ? 18.331 -5.050 14.976 1.00 39.91 324 PHE A O 1
ATOM 2489 N N . PRO A 1 325 ? 18.122 -5.994 12.939 1.00 41.69 325 PRO A N 1
ATOM 2490 C CA . PRO A 1 325 ? 18.267 -7.362 13.447 1.00 41.69 325 PRO A CA 1
ATOM 2491 C C . PRO A 1 325 ? 19.603 -7.629 14.155 1.00 41.69 325 PRO A C 1
ATOM 2493 O O . PRO A 1 325 ? 19.639 -8.432 15.078 1.00 41.69 325 PRO A O 1
ATOM 2496 N N . ASP A 1 326 ? 20.674 -6.921 13.787 1.00 36.50 326 ASP A N 1
ATOM 2497 C CA . ASP A 1 326 ? 22.016 -7.133 14.348 1.00 36.50 326 ASP A CA 1
ATOM 2498 C C . ASP A 1 326 ? 22.294 -6.290 15.608 1.00 36.50 326 ASP A C 1
ATOM 2500 O O . ASP A 1 326 ? 23.382 -6.376 16.179 1.00 36.50 326 ASP A O 1
ATOM 2504 N N . ALA A 1 327 ? 21.358 -5.423 16.013 1.00 38.50 327 ALA A N 1
ATOM 2505 C CA . ALA A 1 327 ? 21.586 -4.394 17.032 1.00 38.50 327 ALA A CA 1
ATOM 2506 C C . ALA A 1 327 ? 20.760 -4.569 18.321 1.00 38.50 327 ALA A C 1
ATOM 2508 O O . ALA A 1 327 ? 20.938 -3.784 19.253 1.00 38.50 327 ALA A O 1
ATOM 2509 N N . MET A 1 328 ? 19.868 -5.564 18.411 1.00 37.75 328 MET A N 1
ATOM 2510 C CA . MET A 1 328 ? 19.106 -5.811 19.642 1.00 37.75 328 MET A CA 1
ATOM 2511 C C . MET A 1 328 ? 19.799 -6.827 20.567 1.00 37.75 328 MET A C 1
ATOM 2513 O O . MET A 1 328 ? 20.190 -7.897 20.106 1.00 37.75 328 MET A O 1
ATOM 2517 N N . PRO A 1 329 ? 19.890 -6.557 21.885 1.00 41.34 329 PRO A N 1
ATOM 2518 C CA . PRO A 1 329 ? 20.270 -7.569 22.865 1.00 41.34 329 PRO A CA 1
ATOM 2519 C C . PRO A 1 329 ? 19.234 -8.703 22.885 1.00 41.34 329 PRO A C 1
ATOM 2521 O O . PRO A 1 329 ? 18.032 -8.438 22.976 1.00 41.34 329 PRO A O 1
ATOM 2524 N N . GLU A 1 330 ? 19.689 -9.960 22.870 1.00 40.19 330 GLU A N 1
ATOM 2525 C CA . GLU A 1 330 ? 18.850 -11.176 22.831 1.00 40.19 330 GLU A CA 1
ATOM 2526 C C . GLU A 1 330 ? 17.740 -11.222 23.910 1.00 40.19 330 GLU A C 1
ATOM 2528 O O . GLU A 1 330 ? 16.710 -11.877 23.734 1.00 40.19 330 GLU A O 1
ATOM 2533 N N . GLY A 1 331 ? 17.888 -10.467 25.005 1.00 33.19 331 GLY A N 1
ATOM 2534 C CA . GLY A 1 331 ? 16.901 -10.373 26.084 1.00 33.19 331 GLY A CA 1
ATOM 2535 C C . GLY A 1 331 ? 15.552 -9.762 25.678 1.00 33.19 331 GLY A C 1
ATOM 2536 O O . GLY A 1 331 ? 14.514 -10.239 26.142 1.00 33.19 331 GLY A O 1
ATOM 2537 N N . CYS A 1 332 ? 15.538 -8.773 24.774 1.00 38.94 332 CYS A N 1
ATOM 2538 C CA . CYS A 1 332 ? 14.318 -8.044 24.388 1.00 38.94 332 CYS A CA 1
ATOM 2539 C C . CYS A 1 332 ? 13.344 -8.916 23.571 1.00 38.94 332 CYS A C 1
ATOM 2541 O O . CYS A 1 332 ? 12.127 -8.864 23.760 1.00 38.94 332 CYS A O 1
ATOM 2543 N N . LEU A 1 333 ? 13.882 -9.794 22.717 1.00 37.66 333 LEU A N 1
ATOM 2544 C CA . LEU A 1 333 ? 13.097 -10.766 21.948 1.00 37.66 333 LEU A CA 1
ATOM 2545 C C . LEU A 1 333 ? 12.462 -11.834 22.856 1.00 37.66 333 LEU A C 1
ATOM 2547 O O . LEU A 1 333 ? 11.331 -12.270 22.617 1.00 37.66 333 LEU A O 1
ATOM 2551 N N . SER A 1 334 ? 13.156 -12.221 23.932 1.00 37.81 334 SER A N 1
ATOM 2552 C CA . SER A 1 334 ? 12.671 -13.237 24.873 1.00 37.81 334 SER A CA 1
ATOM 2553 C C . SER A 1 334 ? 11.471 -12.755 25.703 1.00 37.81 334 SER A C 1
ATOM 2555 O O . SER A 1 334 ? 10.570 -13.542 26.008 1.00 37.81 334 SER A O 1
ATOM 2557 N N . GLU A 1 335 ? 11.412 -11.456 26.016 1.00 36.06 335 GLU A N 1
ATOM 2558 C CA . GLU A 1 335 ? 10.321 -10.862 26.793 1.00 36.06 335 GLU A CA 1
ATOM 2559 C C . GLU A 1 335 ? 9.082 -10.578 25.919 1.00 36.06 335 GLU A C 1
ATOM 2561 O O . GLU A 1 335 ? 7.948 -10.812 26.352 1.00 36.06 335 GLU A O 1
ATOM 2566 N N . TYR A 1 336 ? 9.296 -10.232 24.641 1.00 42.75 336 TYR A N 1
ATOM 2567 C CA . TYR A 1 336 ? 8.261 -10.127 23.602 1.00 42.75 336 TYR A CA 1
ATOM 2568 C C . TYR A 1 336 ? 7.528 -11.461 23.364 1.00 42.75 336 TYR A C 1
ATOM 2570 O O . TYR A 1 336 ? 6.296 -11.517 23.397 1.00 42.75 336 TYR A O 1
ATOM 2578 N N . GLY A 1 337 ? 8.272 -12.565 23.206 1.00 36.06 337 GLY A N 1
ATOM 2579 C CA . GLY A 1 337 ? 7.696 -13.905 23.017 1.00 36.06 337 GLY A CA 1
ATOM 2580 C C . GLY A 1 337 ? 7.022 -14.489 24.269 1.00 36.06 337 GLY A C 1
ATOM 2581 O O . GLY A 1 337 ? 6.166 -15.377 24.171 1.00 36.06 337 GLY A O 1
ATOM 2582 N N . ARG A 1 338 ? 7.376 -14.004 25.468 1.00 36.16 338 ARG A N 1
ATOM 2583 C CA . ARG A 1 338 ? 6.758 -14.451 26.728 1.00 36.16 338 ARG A CA 1
ATOM 2584 C C . ARG A 1 338 ? 5.425 -13.766 27.027 1.00 36.16 338 ARG A C 1
ATOM 2586 O O . ARG A 1 338 ? 4.527 -14.462 27.488 1.00 36.16 338 ARG A O 1
ATOM 2593 N N . ARG A 1 339 ? 5.270 -12.463 26.755 1.00 38.47 339 ARG A N 1
ATOM 2594 C CA . ARG A 1 339 ? 4.044 -11.714 27.112 1.00 38.47 339 ARG A CA 1
ATOM 2595 C C . ARG A 1 339 ? 2.951 -11.713 26.034 1.00 38.47 339 ARG A C 1
ATOM 2597 O O . ARG A 1 339 ? 1.783 -11.610 26.385 1.00 38.47 339 ARG A O 1
ATOM 2604 N N . ASN A 1 340 ? 3.291 -11.900 24.753 1.00 41.03 340 ASN A N 1
ATOM 2605 C CA . ASN A 1 340 ? 2.344 -11.728 23.634 1.00 41.03 340 ASN A CA 1
ATOM 2606 C C . ASN A 1 340 ? 1.886 -13.030 22.951 1.00 41.03 340 ASN A C 1
ATOM 2608 O O . ASN A 1 340 ? 1.353 -13.000 21.842 1.00 41.03 340 ASN A O 1
ATOM 2612 N N . ARG A 1 341 ? 2.033 -14.189 23.608 1.00 36.34 341 ARG A N 1
ATOM 2613 C CA . ARG A 1 341 ? 1.655 -15.498 23.036 1.00 36.34 341 ARG A CA 1
ATOM 2614 C C . ARG A 1 341 ? 0.152 -15.682 22.759 1.00 36.34 341 ARG A C 1
ATOM 2616 O O . ARG A 1 341 ? -0.214 -16.648 22.102 1.00 36.34 341 ARG A O 1
ATOM 2623 N N . SER A 1 342 ? -0.707 -14.770 23.217 1.00 31.08 342 SER A N 1
ATOM 2624 C CA . SER A 1 342 ? -2.169 -14.855 23.082 1.00 31.08 342 SER A CA 1
ATOM 2625 C C . SER A 1 342 ? -2.814 -13.762 22.218 1.00 31.08 342 SER A C 1
ATOM 2627 O O . SER A 1 342 ? -4.021 -13.821 21.994 1.00 31.08 342 SER A O 1
ATOM 2629 N N . ARG A 1 343 ? -2.061 -12.779 21.698 1.00 36.38 343 ARG A N 1
ATOM 2630 C CA . ARG A 1 343 ? -2.600 -11.711 20.831 1.00 36.38 343 ARG A CA 1
ATOM 2631 C C . ARG A 1 343 ? -1.611 -11.378 19.716 1.00 36.38 343 ARG A C 1
ATOM 2633 O O . ARG A 1 343 ? -0.729 -10.540 19.873 1.00 36.38 343 ARG A O 1
ATOM 2640 N N . ALA A 1 344 ? -1.745 -12.066 18.586 1.00 29.06 344 ALA A N 1
ATOM 2641 C CA . ALA A 1 344 ? -0.982 -11.763 17.383 1.00 29.06 344 ALA A CA 1
ATOM 2642 C C . ALA A 1 344 ? -1.490 -10.446 16.774 1.00 29.06 344 ALA A C 1
ATOM 2644 O O . ALA A 1 344 ? -2.463 -10.441 16.023 1.00 29.06 344 ALA A O 1
ATOM 2645 N N . PHE A 1 345 ? -0.843 -9.325 17.099 1.00 35.84 345 PHE A N 1
ATOM 2646 C CA . PHE A 1 345 ? -1.043 -8.082 16.355 1.00 35.84 345 PHE A CA 1
ATOM 2647 C C . PHE A 1 345 ? -0.421 -8.244 14.954 1.00 35.84 345 PHE A C 1
ATOM 2649 O O . PHE A 1 345 ? 0.760 -8.577 14.847 1.00 35.84 345 PHE A O 1
ATOM 2656 N N . PRO A 1 346 ? -1.181 -8.048 13.861 1.00 34.53 346 PRO A N 1
ATOM 2657 C CA . PRO A 1 346 ? -0.718 -8.352 12.505 1.00 34.53 346 PRO A CA 1
ATOM 2658 C C . PRO A 1 346 ? 0.238 -7.300 11.919 1.00 34.53 346 PRO A C 1
ATOM 2660 O O . PRO A 1 346 ? 0.648 -7.416 10.768 1.00 34.53 346 PRO A O 1
ATOM 2663 N N . ILE A 1 347 ? 0.625 -6.278 12.679 1.00 36.72 347 ILE A N 1
ATOM 2664 C CA . ILE A 1 347 ? 1.541 -5.203 12.278 1.00 36.72 347 ILE A CA 1
ATOM 2665 C C . ILE A 1 347 ? 2.752 -5.298 13.215 1.00 36.72 347 ILE A C 1
ATOM 2667 O O . ILE A 1 347 ? 2.569 -5.640 14.380 1.00 36.72 347 ILE A O 1
ATOM 2671 N N . GLY A 1 348 ? 3.976 -5.051 12.734 1.00 34.00 348 GLY A N 1
ATOM 2672 C CA . GLY A 1 348 ? 5.201 -4.973 13.552 1.00 34.00 348 GLY A CA 1
ATOM 2673 C C . GLY A 1 348 ? 5.178 -3.765 14.496 1.00 34.00 348 GLY A C 1
ATOM 2674 O O . GLY A 1 348 ? 5.987 -2.850 14.391 1.00 34.00 348 GLY A O 1
ATOM 2675 N N . LEU A 1 349 ? 4.179 -3.742 15.369 1.00 38.69 349 LEU A N 1
ATOM 2676 C CA . LEU A 1 349 ? 3.725 -2.613 16.147 1.00 38.69 349 LEU A CA 1
ATOM 2677 C C . LEU A 1 349 ? 3.895 -2.963 17.619 1.00 38.69 349 LEU A C 1
ATOM 2679 O O . LEU A 1 349 ? 3.286 -3.908 18.125 1.00 38.69 349 LEU A O 1
ATOM 2683 N N . LEU A 1 350 ? 4.728 -2.190 18.301 1.00 38.53 350 LEU A N 1
ATOM 2684 C CA . LEU A 1 350 ? 4.829 -2.219 19.746 1.00 38.53 350 LEU A CA 1
ATOM 2685 C C . LEU A 1 350 ? 3.836 -1.189 20.293 1.00 38.53 350 LEU A C 1
ATOM 2687 O O . LEU A 1 350 ? 3.923 0.001 19.989 1.00 38.53 350 LEU A O 1
ATOM 2691 N N . ILE A 1 351 ? 2.860 -1.654 21.068 1.00 45.66 351 ILE A N 1
ATOM 2692 C CA . ILE A 1 351 ? 1.891 -0.788 21.743 1.00 45.66 351 ILE A CA 1
ATOM 2693 C C . ILE A 1 351 ? 2.373 -0.617 23.179 1.00 45.66 351 ILE A C 1
ATOM 2695 O O . ILE A 1 351 ? 2.413 -1.585 23.939 1.00 45.66 351 ILE A O 1
ATOM 2699 N N . HIS A 1 352 ? 2.743 0.609 23.540 1.00 33.31 352 HIS A N 1
ATOM 2700 C CA . HIS A 1 352 ? 3.045 0.975 24.917 1.00 33.31 352 HIS A CA 1
ATOM 2701 C C . HIS A 1 352 ? 1.927 1.866 25.451 1.00 33.31 352 HIS A C 1
ATOM 2703 O O . HIS A 1 352 ? 1.672 2.947 24.925 1.00 33.31 352 HIS A O 1
ATOM 2709 N N . VAL A 1 353 ? 1.254 1.400 26.500 1.00 38.38 353 VAL A N 1
ATOM 2710 C CA . VAL A 1 353 ? 0.334 2.222 27.295 1.00 38.38 353 VAL A CA 1
ATOM 2711 C C . VAL A 1 353 ? 1.192 3.002 28.291 1.00 38.38 353 VAL A C 1
ATOM 2713 O O . VAL A 1 353 ? 2.023 2.381 28.960 1.00 38.38 353 VAL A O 1
ATOM 2716 N N . VAL A 1 354 ? 1.052 4.331 28.318 1.00 33.53 354 VAL A N 1
ATOM 2717 C CA . VAL A 1 354 ? 1.809 5.221 29.218 1.00 33.53 354 VAL A CA 1
ATOM 2718 C C . VAL A 1 354 ? 0.948 5.618 30.399 1.00 33.53 354 VAL A C 1
ATOM 2720 O O . VAL A 1 354 ? -0.221 5.997 30.160 1.00 33.53 354 VAL A O 1
#

pLDDT: mean 73.78, std 26.09, range [22.94, 98.25]

InterPro domains:
  IPR013126 Heat shock protein 70 family [PF00012] (82-290)
  IPR013126 Heat shock protein 70 family [PTHR45639] (82-291)
  IPR043129 ATPase, nucleotide binding domain [SSF53067] (82-261)

Radius of gyration: 27.31 Å; chains: 1; bounding box: 86×70×57 Å

Sequence (354 aa):
MLPSPQEPLADSKLALVRSGSPLIPPSLWLDTRRFNTDKSTTSIIRVNMGAAAMIGGGRRNLRVTFTLLLLSFLASGALAGVIGVDLGSEFMKVSLVKPGTMMDIVTNIHSKRKTETMISFYQGERSYGADAYSLLTRRPDVTYARLPTLLGRHDDHPSVALLGEAYFPTKVSYNESAGGLAIHHDDEASFSSEELVAMILSHAKDITKAYGGIPVRDAVLVVPSFYTQPERQALLDAAEIADMKILGLIDENTAAALLFVVDNVYEQPTNIIFYNLGASSLQVSLVEMSSYVTGRGSNEKRFAHFTVRAKVGSKRRERGRKGFPDAMPEGCLSEYGRRNRSRAFPIGLLIHVV

Secondary structure (DSSP, 8-state):
----------------------PPPTT-------------------------------THHHHHHHHHHHHHHHT----PEEEEEEE-SSEEEEEEE-TTS--EEPP-TTS-S-EESEEEEETTEEEEHHHHHHHHTT-GGGEEE-GGGTTT--TTSHHHHHHHHTT---EEEEETTTTEEEEESSSS-EEEHHHHHHHHHHHHHHHHHHHHSS-EEEEEEEE-TT--HHHHHHHHHHHHHTT-EEEEEEEHHHHHHHHHHHT---SS-EEEEEEEE-SSEEEEEEEEEEEEEESSGGG-EEEEEEEEEEEEEEE----SS--GGGTS-HHHHHHHHHH-TT---SSSEEEEE-

Foldseek 3Di:
DDDDDDDDDDDDDDDDDDDDDDDDDPPPPPDPPDPDPDPDDPPPPPPPPPDPDDDDDDPVVVVVVVVVVVVVVVPPPAQAWEKEWEQAQFKIWIWTDTVPDDIDTFAFPVRDRIFTLKWFQDPNDIDGGVVLVVCCVVCLLGMDGSLLLFFLDACPPVVVVVCVVVVRPWDWHDDPVVNGIWTDNDPVDTDGSLQSLLVSVLSSQVSCCVRVVGHYAEYEYEDAPPDDPRSVVSPVSSCVSNNHHYPYYHYPQRVVVVVVQVPDAAPDFFWKWKWADGPFKTKIWIKTKHWDWDDDDPPIDIDIDMDTPDMDMDGDPPPDDDDPVVVDDPVVVVVVCVPCVPPDDVGNIDMDTD